Protein AF-A0A625LCN0-F1 (afdb_monomer)

InterPro domains:
  IPR001670 Alcohol dehydrogenase, iron-type/glycerol dehydrogenase GldA [PF00465] (8-158)
  IPR018211 Alcohol dehydrogenase, iron-type, conserved site [PS00913] (154-182)
  IPR039697 Iron-type alcohol dehydrogenase-like [PTHR11496] (4-233)
  IPR056798 Fe-containing alcohol dehydrogenase-like, C-terminal [PF25137] (169-233)

Solvent-accessible surface area (backbone atoms only — not comparable to full-atom values): 11650 Å² total; per-residue (Å²): 137,90,84,88,82,81,82,33,46,79,37,68,40,80,70,31,55,59,66,44,55,76,51,66,76,36,37,37,34,37,28,19,26,60,65,49,71,76,33,72,64,48,53,56,55,56,71,37,38,46,86,67,35,48,78,48,79,46,38,81,42,46,84,68,24,34,57,66,53,34,53,53,44,34,56,46,45,69,74,64,63,37,40,30,40,32,12,40,26,46,49,36,18,34,23,40,38,33,50,23,51,44,56,30,42,77,71,71,50,75,63,79,42,41,35,20,32,50,39,54,38,21,71,16,48,43,55,22,35,53,35,57,37,25,38,78,93,76,73,43,74,48,78,44,77,41,78,78,36,39,25,54,26,23,39,43,29,23,76,56,40,33,83,51,50,43,71,58,44,48,54,25,37,50,42,18,40,48,40,8,54,52,49,51,72,33,98,81,49,43,79,72,51,34,58,31,13,55,51,15,38,54,33,39,75,72,26,43,66,52,32,35,78,44,35,78,41,48,72,41,36,35,45,38,40,52,18,8,44,36,26,33,98

Mean predicted aligned error: 2.74 Å

Radius of gyration: 17.05 Å; Cα contacts (8 Å, |Δi|>4): 495; chains: 1; bounding box: 47×39×48 Å

Foldseek 3Di:
DFDDDQQAAEQAEAPSLLVQQVDAQWAEEEFEAPVCVPDCLVVVNVVSHDPNYHYHYDHNFDPQAAPVNLVVLLVVCVVRLTQEYEQAEAQRSLLSSLSNQVVNVVVVRHHNFYEYEYLALAALQQRAQWHWHDDPVVRDIDIDGDPSSHGNYYGHHLVSNLPPALVRLLVRLVNLLVLLVCQCPDPSHDPVLVVLSVQLNVLSVVQSVVCSVPSNPSVSSSSSNSSSNSSSD

pLDDT: mean 96.73, std 3.12, range [70.0, 98.88]

Secondary structure (DSSP, 8-state):
-------SEEEESTTGGGGGGG--S-EEEEEEETTGGGSHHHHHHHHHS-TTSEEEEEEEE-SS-BHHHHHHHHHHHHHH--SEEEEEESHHHHHHHHHHHHHHHHTT---SEEEEEESSSS--GGG-SEEEEEETTTTEEEEEE-GGGS-SEEEE-GGGGTTS-HHHHHHHHHHHHHHHHHHHT-TT--HHHHHHHHHHHHHHHHHHHHHHH-TT-HHHHHHHHHHHHHHH-

Sequence (233 aa):
MNTFSLQTRLYSGQGSLAVLKRFTNKHIWIICDGFLARSPLLDTLRNALPADNRISVFSEITPDPTIHTVVQGIAQMQALQPQVVIGFGGGSAMDAAKAIVWFSQQSGINIETCVAIPTTSGTGSEVTSACVISDPD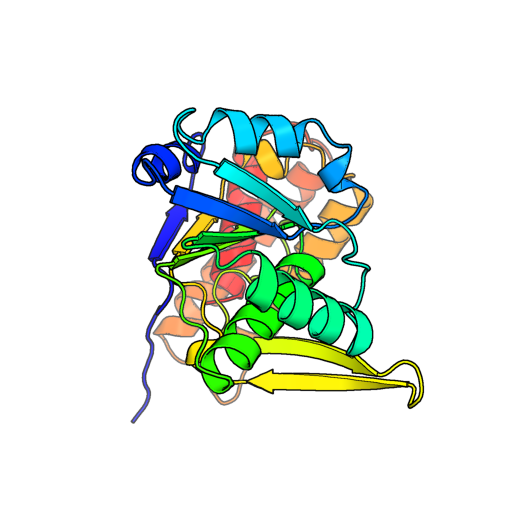KGIKYPLFNNALYPDMAILDPELVVSVPPQITANTGMDVLTHALEAWVSPRASDFTDALAEKAAKLVFQYLPTAVEKGDCVATRGKMHNASTLAGM

Organism: Salmonella infantis (NCBI:txid595)

Structure (mmCIF, N/CA/C/O backbone):
data_AF-A0A625LCN0-F1
#
_entry.id   AF-A0A625LCN0-F1
#
loop_
_atom_site.group_PDB
_atom_site.id
_atom_site.type_symbol
_atom_site.label_atom_id
_atom_site.label_alt_id
_atom_site.label_comp_id
_atom_site.label_asym_id
_atom_site.label_entity_id
_atom_site.label_seq_id
_atom_site.pdbx_PDB_ins_code
_atom_site.Cartn_x
_atom_site.Cartn_y
_atom_site.Cartn_z
_atom_site.occupancy
_atom_site.B_iso_or_equiv
_atom_site.auth_seq_id
_atom_site.auth_comp_id
_atom_site.auth_asym_id
_atom_site.auth_atom_id
_atom_site.pdbx_PDB_model_num
ATOM 1 N N . MET A 1 1 ? -16.729 8.846 -23.384 1.00 70.00 1 MET A N 1
ATOM 2 C CA . MET A 1 1 ? -16.246 9.852 -22.417 1.00 70.00 1 MET A CA 1
ATOM 3 C C . MET A 1 1 ? -15.198 9.164 -21.569 1.00 70.00 1 MET A C 1
ATOM 5 O O . MET A 1 1 ? -15.531 8.141 -20.986 1.00 70.00 1 MET A O 1
ATOM 9 N N . ASN A 1 2 ? -13.963 9.663 -21.563 1.00 78.69 2 ASN A N 1
ATOM 10 C CA . ASN A 1 2 ? -12.883 9.096 -20.754 1.00 78.69 2 ASN A CA 1
ATOM 11 C C . ASN A 1 2 ? -12.811 9.880 -19.440 1.00 78.69 2 ASN A C 1
ATOM 13 O O . ASN A 1 2 ? -12.890 11.107 -19.458 1.00 78.69 2 ASN A O 1
ATOM 17 N N . THR A 1 3 ? -12.707 9.182 -18.313 1.00 86.75 3 THR A N 1
ATOM 18 C CA . THR A 1 3 ? -12.622 9.785 -16.978 1.00 86.75 3 THR A CA 1
ATOM 19 C C . THR A 1 3 ? -11.318 9.369 -16.320 1.00 86.75 3 THR A C 1
ATOM 21 O O . THR A 1 3 ? -11.036 8.176 -16.246 1.00 86.75 3 THR A O 1
ATOM 24 N N . PHE A 1 4 ? -10.567 10.337 -15.802 1.00 89.75 4 PHE A N 1
ATOM 25 C CA . PHE A 1 4 ? -9.398 10.103 -14.962 1.00 89.75 4 PHE A CA 1
ATOM 26 C C . PHE A 1 4 ? -9.661 10.734 -13.593 1.00 89.75 4 PHE A C 1
ATOM 28 O O . PHE A 1 4 ? -10.006 11.913 -13.506 1.00 89.75 4 PHE A O 1
ATOM 35 N N . SER A 1 5 ? -9.554 9.950 -12.524 1.00 89.56 5 SER A N 1
ATOM 36 C CA . SER A 1 5 ? -9.777 10.437 -11.164 1.00 89.56 5 SER A CA 1
ATOM 37 C C . SER A 1 5 ? -8.940 9.652 -10.173 1.00 89.56 5 SER A C 1
ATOM 39 O O . SER A 1 5 ? -9.063 8.430 -10.104 1.00 89.56 5 SER A O 1
ATOM 41 N N . LEU A 1 6 ? -8.177 10.362 -9.349 1.00 88.81 6 LEU A N 1
ATOM 42 C CA . LEU A 1 6 ? -7.548 9.788 -8.172 1.00 88.81 6 LEU A CA 1
ATOM 43 C C . LEU A 1 6 ? -8.511 9.928 -6.987 1.00 88.81 6 LEU A C 1
ATOM 45 O O . LEU A 1 6 ? -8.690 11.025 -6.461 1.00 88.81 6 LEU A O 1
ATOM 49 N N . GLN A 1 7 ? -9.160 8.830 -6.600 1.00 93.31 7 GLN A N 1
ATOM 50 C CA . GLN A 1 7 ? -10.110 8.827 -5.478 1.00 93.31 7 GLN A CA 1
ATOM 51 C C . GLN A 1 7 ? -9.388 8.869 -4.120 1.00 93.31 7 GLN A C 1
ATOM 53 O O . GLN A 1 7 ? -9.855 9.501 -3.174 1.00 93.31 7 GLN A O 1
ATOM 58 N N . THR A 1 8 ? -8.214 8.244 -4.038 1.00 97.81 8 THR A N 1
ATOM 59 C CA . THR A 1 8 ? -7.397 8.167 -2.825 1.00 97.81 8 THR A CA 1
ATOM 60 C C . THR A 1 8 ? -6.600 9.451 -2.586 1.00 97.81 8 THR A C 1
ATOM 62 O O . THR A 1 8 ? -5.852 9.907 -3.449 1.00 97.81 8 THR A O 1
ATOM 65 N N . ARG A 1 9 ? -6.683 10.030 -1.380 1.00 98.19 9 ARG A N 1
ATOM 66 C CA . ARG A 1 9 ? -5.829 11.170 -0.997 1.00 98.19 9 ARG A CA 1
ATOM 67 C C . ARG A 1 9 ? -4.395 10.718 -0.718 1.00 98.19 9 ARG A C 1
ATOM 69 O O . ARG A 1 9 ? -4.157 9.937 0.198 1.00 98.19 9 ARG A O 1
ATOM 76 N N . LEU A 1 10 ? -3.442 11.261 -1.470 1.00 98.19 10 LEU A N 1
ATOM 77 C CA . LEU A 1 10 ? -2.032 10.886 -1.402 1.00 98.19 10 LEU A CA 1
ATOM 78 C C . LEU A 1 10 ? -1.232 11.775 -0.435 1.00 98.19 10 LEU A C 1
ATOM 80 O O . LEU A 1 10 ? -1.244 13.000 -0.558 1.00 98.19 10 LEU A O 1
ATOM 84 N N . TYR A 1 11 ? -0.480 11.160 0.474 1.00 98.56 11 TYR A N 1
ATOM 85 C CA . TYR A 1 11 ? 0.537 11.807 1.306 1.00 98.56 11 TYR A CA 1
ATOM 86 C C . TYR A 1 11 ? 1.872 11.108 1.061 1.00 98.56 11 TYR A C 1
ATOM 88 O O . TYR A 1 11 ? 1.956 9.898 1.214 1.00 98.56 11 TYR A O 1
ATOM 96 N N . SER A 1 12 ? 2.920 11.833 0.673 1.00 97.94 12 SER A N 1
ATOM 97 C CA . SER A 1 12 ? 4.195 11.213 0.285 1.00 97.94 12 SER A CA 1
ATOM 98 C C . SER A 1 12 ? 5.400 11.986 0.790 1.00 97.94 12 SER A C 1
ATOM 100 O O . SER A 1 12 ? 5.362 13.217 0.841 1.00 97.94 12 SER A O 1
ATOM 102 N N . GLY A 1 13 ? 6.491 11.272 1.053 1.00 97.06 13 GLY A N 1
ATOM 103 C CA . GLY A 1 13 ? 7.766 11.843 1.478 1.00 97.06 13 GLY A CA 1
ATOM 104 C C . GLY A 1 13 ? 8.119 11.474 2.915 1.00 97.06 13 GLY A C 1
ATOM 105 O O . GLY A 1 13 ? 7.318 10.884 3.640 1.00 97.06 13 GLY A O 1
ATOM 106 N N . GLN A 1 14 ? 9.349 11.805 3.306 1.00 96.88 14 GLN A N 1
ATOM 107 C CA . GLN A 1 14 ? 9.862 11.512 4.641 1.00 96.88 14 GLN A CA 1
ATOM 108 C C . GLN A 1 14 ? 9.025 12.223 5.710 1.00 96.88 14 GLN A C 1
ATOM 110 O O . GLN A 1 14 ? 8.771 13.425 5.603 1.00 96.88 14 GLN A O 1
ATOM 115 N N . GLY A 1 15 ? 8.594 11.478 6.730 1.00 96.94 15 GLY A N 1
ATOM 116 C CA . GLY A 1 15 ? 7.752 11.999 7.805 1.00 96.94 15 GLY A CA 1
ATOM 117 C C . GLY A 1 15 ? 6.286 12.189 7.407 1.00 96.94 15 GLY A C 1
ATOM 118 O O . GLY A 1 15 ? 5.533 12.837 8.139 1.00 96.94 15 GLY A O 1
ATOM 119 N N . SER A 1 16 ? 5.852 11.631 6.272 1.00 98.50 16 SER A N 1
ATOM 120 C CA . SER A 1 16 ? 4.454 11.705 5.825 1.00 98.50 16 SER A CA 1
ATOM 121 C C . SER A 1 16 ? 3.489 11.019 6.796 1.00 98.50 16 SER A C 1
ATOM 123 O O . SER A 1 16 ? 2.334 11.439 6.886 1.00 98.50 16 SER A O 1
ATOM 125 N N . LEU A 1 17 ? 3.969 10.083 7.626 1.00 98.50 17 LEU A N 1
ATOM 126 C CA . LEU A 1 17 ? 3.211 9.518 8.750 1.00 98.50 17 LEU A CA 1
ATOM 127 C C . LEU A 1 17 ? 2.688 10.574 9.739 1.00 98.50 17 LEU A C 1
ATOM 129 O O . LEU A 1 17 ? 1.702 10.320 10.428 1.00 98.50 17 LEU A O 1
ATOM 133 N N . ALA A 1 18 ? 3.260 11.786 9.783 1.00 98.38 18 ALA A N 1
ATOM 134 C CA . ALA A 1 18 ? 2.756 12.884 10.615 1.00 98.38 18 ALA A CA 1
ATOM 135 C C . ALA A 1 18 ? 1.282 13.229 10.338 1.00 98.38 18 ALA A C 1
ATOM 137 O O . ALA A 1 18 ? 0.597 13.769 11.209 1.00 98.38 18 ALA A O 1
ATOM 138 N N . VAL A 1 19 ? 0.778 12.883 9.150 1.00 98.56 19 VAL A N 1
ATOM 139 C CA . VAL A 1 19 ? -0.629 13.020 8.773 1.00 98.56 19 VAL A CA 1
ATOM 140 C C . VAL A 1 19 ? -1.578 12.277 9.721 1.00 98.56 19 VAL A C 1
ATOM 142 O O . VAL A 1 19 ? -2.705 12.734 9.928 1.00 98.56 19 VAL A O 1
ATOM 145 N N . LEU A 1 20 ? -1.112 11.181 10.333 1.00 98.56 20 LEU A N 1
ATOM 146 C CA . LEU A 1 20 ? -1.872 10.327 11.244 1.00 98.56 20 LEU A CA 1
ATOM 147 C C . LEU A 1 20 ? -2.220 11.014 12.574 1.00 98.56 20 LEU A C 1
ATOM 149 O O . LEU A 1 20 ? -3.173 10.606 13.234 1.00 98.56 20 LEU A O 1
ATOM 153 N N . LYS A 1 21 ? -1.545 12.120 12.924 1.00 98.19 21 LYS A N 1
ATOM 154 C CA . LYS A 1 21 ? -1.855 12.941 14.113 1.00 98.19 21 LYS A CA 1
ATOM 155 C C . LYS A 1 21 ? -3.271 13.528 14.113 1.00 98.19 21 LYS A C 1
ATOM 157 O O . LYS A 1 21 ? -3.728 14.012 15.142 1.00 98.19 21 LYS A O 1
ATOM 162 N N . ARG A 1 22 ? -3.964 13.495 12.969 1.00 97.88 22 ARG A N 1
ATOM 163 C CA . ARG A 1 22 ? -5.374 13.897 12.846 1.00 97.88 22 ARG A CA 1
ATOM 164 C C . ARG A 1 22 ? -6.345 12.941 13.537 1.00 97.88 22 ARG A C 1
ATOM 166 O O . ARG A 1 22 ? -7.469 13.340 13.819 1.00 97.88 22 ARG A O 1
ATOM 173 N N . PHE A 1 23 ? -5.952 11.684 13.737 1.00 98.25 23 PHE A N 1
ATOM 174 C CA . PHE A 1 23 ? -6.798 10.691 14.382 1.00 98.25 23 PHE A CA 1
ATOM 175 C C . PHE A 1 23 ? -6.604 10.797 15.892 1.00 98.25 23 PHE A C 1
ATOM 177 O O . PHE A 1 23 ? -5.539 10.463 16.401 1.00 98.25 23 PHE A O 1
ATOM 184 N N . THR A 1 24 ? -7.621 11.295 16.589 1.00 98.00 24 THR A N 1
ATOM 185 C CA . THR A 1 24 ? -7.650 11.430 18.050 1.00 98.00 24 THR A CA 1
ATOM 186 C C . THR A 1 24 ? -8.898 10.753 18.600 1.00 98.00 24 THR A C 1
ATOM 188 O O . THR A 1 24 ? -9.963 10.787 17.974 1.00 98.00 24 THR A O 1
ATOM 191 N N . ASN A 1 25 ? -8.769 10.125 19.768 1.00 98.12 25 ASN A N 1
ATOM 192 C CA . ASN A 1 25 ? -9.816 9.334 20.420 1.00 98.12 25 ASN A CA 1
ATOM 193 C C . ASN A 1 25 ? -10.496 8.313 19.480 1.00 98.12 25 ASN A C 1
ATOM 195 O O . ASN A 1 25 ? -11.716 8.138 19.518 1.00 98.12 25 ASN A O 1
ATOM 199 N N . LYS A 1 26 ? -9.723 7.656 18.603 1.00 98.50 26 LYS A N 1
ATOM 200 C CA . LYS A 1 26 ? -10.210 6.625 17.673 1.00 98.50 26 LYS A CA 1
ATOM 201 C C . LYS A 1 26 ? -9.787 5.229 18.107 1.00 98.50 26 LYS A C 1
ATOM 203 O O . LYS A 1 26 ? -8.743 5.030 18.724 1.00 98.50 26 LYS A O 1
ATOM 208 N N . HIS A 1 27 ? -10.578 4.239 17.716 1.00 98.62 27 HIS A N 1
ATOM 209 C CA . HIS A 1 27 ? -10.154 2.852 17.619 1.00 98.62 27 HIS A CA 1
ATOM 210 C C . HIS A 1 27 ? -9.613 2.605 16.212 1.00 98.62 27 HIS A C 1
ATOM 212 O O . HIS A 1 27 ? -10.341 2.651 15.219 1.00 98.62 27 HIS A O 1
ATOM 218 N N . ILE A 1 28 ? -8.308 2.375 16.150 1.00 98.81 28 ILE A N 1
ATOM 219 C CA . ILE A 1 28 ? -7.546 2.155 14.930 1.00 98.81 28 ILE A CA 1
ATOM 220 C C . ILE A 1 28 ? -7.196 0.675 14.843 1.00 98.81 28 ILE A C 1
ATOM 222 O O . ILE A 1 28 ? -6.613 0.103 15.770 1.00 98.81 28 ILE A O 1
ATOM 226 N N . TRP A 1 29 ? -7.550 0.055 13.725 1.00 98.81 29 TRP A N 1
ATOM 227 C CA . TRP A 1 29 ? -7.269 -1.345 13.456 1.00 98.81 29 TRP A CA 1
ATOM 228 C C . TRP A 1 29 ? -6.232 -1.476 12.345 1.00 98.81 29 TRP A C 1
ATOM 230 O O . TRP A 1 29 ? -6.474 -1.084 11.206 1.00 98.81 29 TRP A O 1
ATOM 240 N N . ILE A 1 30 ? -5.058 -1.995 12.694 1.00 98.81 30 ILE A N 1
ATOM 241 C CA . ILE A 1 30 ? -3.938 -2.196 11.773 1.00 98.81 30 ILE A CA 1
ATOM 242 C C . ILE A 1 30 ? -3.994 -3.632 11.251 1.00 98.81 30 ILE A C 1
ATOM 244 O O . ILE A 1 30 ? -3.964 -4.576 12.038 1.00 98.81 30 ILE A O 1
ATOM 248 N N . ILE A 1 31 ? -4.051 -3.787 9.933 1.00 98.62 31 ILE A N 1
ATOM 249 C CA . ILE A 1 31 ? -4.046 -5.066 9.224 1.00 98.62 31 ILE A CA 1
ATOM 250 C C . ILE A 1 31 ? -2.690 -5.214 8.534 1.00 98.62 31 ILE A C 1
ATOM 252 O O . ILE A 1 31 ? -2.334 -4.394 7.687 1.00 98.62 31 ILE A O 1
ATOM 256 N N . CYS A 1 32 ? -1.932 -6.242 8.902 1.00 98.25 32 CYS A N 1
ATOM 257 C CA . CYS A 1 32 ? -0.598 -6.505 8.367 1.00 98.25 32 CYS A CA 1
ATOM 258 C C . CYS A 1 32 ? -0.285 -8.008 8.341 1.00 98.25 32 CYS A C 1
ATOM 260 O O . CYS A 1 32 ? -1.083 -8.835 8.777 1.00 98.25 32 CYS A O 1
ATOM 262 N N . ASP A 1 33 ? 0.878 -8.375 7.808 1.00 95.81 33 ASP A N 1
ATOM 263 C CA . ASP A 1 33 ? 1.382 -9.745 7.898 1.00 95.81 33 ASP A CA 1
ATOM 264 C C . ASP A 1 33 ? 2.132 -10.005 9.220 1.00 95.81 33 ASP A C 1
ATOM 266 O O . ASP A 1 33 ? 2.535 -9.095 9.957 1.00 95.81 33 ASP A O 1
ATOM 270 N N . GLY A 1 34 ? 2.355 -11.285 9.517 1.00 95.06 34 GLY A N 1
ATOM 271 C CA . GLY A 1 34 ? 3.053 -11.707 10.728 1.00 95.06 34 GLY A CA 1
ATOM 272 C C . GLY A 1 34 ? 4.537 -11.316 10.779 1.00 95.06 34 GLY A C 1
ATOM 273 O O . GLY A 1 34 ? 5.149 -11.413 11.845 1.00 95.06 34 GLY A O 1
ATOM 274 N N . PHE A 1 35 ? 5.159 -10.915 9.666 1.00 93.38 35 PHE A N 1
ATOM 275 C CA . PHE A 1 35 ? 6.524 -10.384 9.669 1.00 93.38 35 PHE A CA 1
ATOM 276 C C . PHE A 1 35 ? 6.522 -8.936 10.171 1.00 93.38 35 PHE A C 1
ATOM 278 O O . PHE A 1 35 ? 7.238 -8.617 11.122 1.00 93.38 35 PHE A O 1
ATOM 285 N N . LEU A 1 36 ? 5.658 -8.085 9.615 1.00 95.31 36 LEU A N 1
ATOM 286 C CA . LEU A 1 36 ? 5.501 -6.689 10.021 1.00 95.31 36 LEU A CA 1
ATOM 287 C C . LEU A 1 36 ? 5.028 -6.554 11.464 1.00 95.31 36 LEU A C 1
ATOM 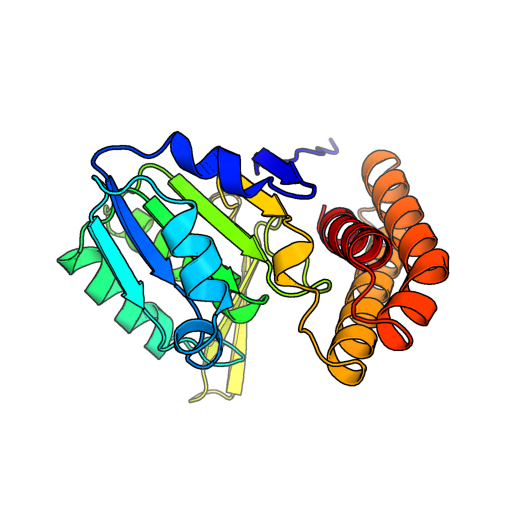289 O O . LEU A 1 36 ? 5.510 -5.676 12.175 1.00 95.31 36 LEU A O 1
ATOM 293 N N . ALA A 1 37 ? 4.165 -7.457 11.932 1.00 95.12 37 ALA A N 1
ATOM 294 C CA . ALA A 1 37 ? 3.706 -7.474 13.321 1.00 95.12 37 ALA A CA 1
ATOM 295 C C . ALA A 1 37 ? 4.835 -7.629 14.359 1.00 95.12 37 ALA A C 1
ATOM 297 O O . ALA A 1 37 ? 4.671 -7.243 15.514 1.00 95.12 37 ALA A O 1
ATOM 298 N N . ARG A 1 38 ? 5.980 -8.191 13.950 1.00 94.25 38 ARG A N 1
ATOM 299 C CA . ARG A 1 38 ? 7.181 -8.385 14.783 1.00 94.25 38 ARG A CA 1
ATOM 300 C C . ARG A 1 38 ? 8.324 -7.440 14.402 1.00 94.25 38 ARG A C 1
ATOM 302 O O . ARG A 1 38 ? 9.415 -7.546 14.955 1.00 94.25 38 ARG A O 1
ATOM 309 N N . SER A 1 39 ? 8.093 -6.554 13.437 1.00 95.00 39 SER A N 1
ATOM 310 C CA . SER A 1 39 ? 9.095 -5.647 12.891 1.00 95.00 39 SER A CA 1
ATOM 311 C C . SER A 1 39 ? 9.075 -4.299 13.620 1.00 95.00 39 SER A C 1
ATOM 313 O O . SER A 1 39 ? 7.989 -3.799 13.924 1.00 95.00 39 SER A O 1
ATOM 315 N N . PRO A 1 40 ? 10.234 -3.629 13.788 1.00 96.06 40 PRO A N 1
ATOM 316 C CA . PRO A 1 40 ? 10.295 -2.248 14.278 1.00 96.06 40 PRO A CA 1
ATOM 317 C C . PRO A 1 40 ? 9.462 -1.257 13.451 1.00 96.06 40 PRO A C 1
ATOM 319 O O . PRO A 1 40 ? 9.106 -0.188 13.936 1.00 96.06 40 PRO A O 1
ATOM 322 N N . LEU A 1 41 ? 9.120 -1.601 12.203 1.00 96.88 41 LEU A N 1
ATOM 323 C CA . LEU A 1 41 ? 8.265 -0.768 11.355 1.00 96.88 41 LEU A CA 1
ATOM 324 C C . LEU A 1 41 ? 6.858 -0.579 11.944 1.00 96.88 41 LEU A C 1
ATOM 326 O O . LEU A 1 41 ? 6.274 0.495 11.788 1.00 96.88 41 LEU A O 1
ATOM 330 N N . LEU A 1 42 ? 6.318 -1.586 12.643 1.00 97.56 42 LEU A N 1
ATOM 331 C CA . LEU A 1 42 ? 5.038 -1.435 13.333 1.00 97.56 42 LEU A CA 1
ATOM 332 C C . LEU A 1 42 ? 5.156 -0.436 14.490 1.00 97.56 42 LEU A C 1
ATOM 334 O O . LEU A 1 42 ? 4.240 0.356 14.698 1.00 97.56 42 LEU A O 1
ATOM 338 N N . ASP A 1 43 ? 6.280 -0.422 15.207 1.00 96.69 43 ASP A N 1
ATOM 339 C CA . ASP A 1 43 ? 6.516 0.555 16.273 1.00 96.69 43 ASP A CA 1
ATOM 340 C C . ASP A 1 43 ? 6.630 1.972 15.708 1.00 96.69 43 ASP A C 1
ATOM 342 O O . ASP A 1 43 ? 6.032 2.894 16.259 1.00 96.69 43 ASP A O 1
ATOM 346 N N . THR A 1 44 ? 7.300 2.153 14.564 1.00 97.38 44 THR A N 1
ATOM 347 C CA . THR A 1 44 ? 7.316 3.435 13.838 1.00 97.38 44 THR A CA 1
ATOM 348 C C . THR A 1 44 ? 5.899 3.924 13.530 1.00 97.38 44 THR A C 1
ATOM 350 O O . THR A 1 44 ? 5.570 5.077 13.816 1.00 97.38 44 THR A O 1
ATOM 353 N N . LEU A 1 45 ? 5.031 3.046 13.014 1.00 98.25 45 LEU A N 1
ATOM 354 C CA . LEU A 1 45 ? 3.630 3.378 12.752 1.00 98.25 45 LEU A CA 1
ATOM 355 C C . LEU A 1 45 ? 2.866 3.719 14.044 1.00 98.25 45 LEU A C 1
ATOM 357 O O . LEU A 1 45 ? 2.159 4.725 14.095 1.00 98.25 45 LEU A O 1
ATOM 361 N N . ARG A 1 46 ? 3.017 2.918 15.106 1.00 97.88 46 ARG A N 1
ATOM 362 C CA . ARG A 1 46 ? 2.341 3.151 16.396 1.00 97.88 46 ARG A CA 1
ATOM 363 C C . ARG A 1 46 ? 2.778 4.461 17.043 1.00 97.88 46 ARG A C 1
ATOM 365 O O . ARG A 1 46 ? 1.935 5.175 17.568 1.00 97.88 46 ARG A O 1
ATOM 372 N N . ASN A 1 47 ? 4.060 4.805 16.953 1.00 97.69 47 ASN A N 1
ATOM 373 C CA . ASN A 1 47 ? 4.611 6.048 17.494 1.00 97.69 47 ASN A CA 1
ATOM 374 C C . ASN A 1 47 ? 4.151 7.294 16.720 1.00 97.69 47 ASN A C 1
ATOM 376 O O . ASN A 1 47 ? 4.159 8.396 17.269 1.00 97.69 47 ASN A O 1
ATOM 380 N N . ALA A 1 48 ? 3.742 7.144 15.457 1.00 98.00 48 ALA A N 1
ATOM 381 C CA . ALA A 1 48 ? 3.152 8.231 14.678 1.00 98.00 48 ALA A CA 1
ATOM 382 C C . ALA A 1 48 ? 1.688 8.525 15.061 1.00 98.00 48 ALA A C 1
ATOM 384 O O . ALA A 1 48 ? 1.175 9.604 14.742 1.00 98.00 48 ALA A O 1
ATOM 385 N N . LEU A 1 49 ? 1.019 7.588 15.742 1.00 98.44 49 LEU A N 1
ATOM 386 C CA . LEU A 1 49 ? -0.364 7.721 16.188 1.00 98.44 49 LEU A CA 1
ATOM 387 C C . LEU A 1 49 ? -0.446 8.392 17.570 1.00 98.44 49 LEU A C 1
ATOM 389 O O . LEU A 1 49 ? 0.321 8.049 18.469 1.00 98.44 49 LEU A O 1
ATOM 393 N N . PRO A 1 50 ? -1.394 9.325 17.781 1.00 98.25 50 PRO A N 1
ATOM 394 C CA . PRO A 1 50 ? -1.666 9.882 19.104 1.00 98.25 50 PRO A CA 1
ATOM 395 C C . PRO A 1 50 ? -2.001 8.807 20.153 1.00 98.25 50 PRO A C 1
ATOM 397 O O . PRO A 1 50 ? -2.692 7.830 19.856 1.00 98.25 50 PRO A O 1
ATOM 400 N N . ALA A 1 51 ? -1.508 8.998 21.383 1.00 97.38 51 ALA A N 1
ATOM 401 C CA . ALA A 1 51 ? -1.586 8.018 22.474 1.00 97.38 51 ALA A CA 1
ATOM 402 C C . ALA A 1 51 ? -2.998 7.819 23.059 1.00 97.38 51 ALA A C 1
ATOM 404 O O . ALA A 1 51 ? -3.229 6.865 23.796 1.00 97.38 51 ALA A O 1
ATOM 405 N N . ASP A 1 52 ? -3.936 8.713 22.745 1.00 97.75 52 ASP A N 1
ATOM 406 C CA . ASP A 1 52 ? -5.355 8.623 23.102 1.00 97.75 52 ASP A CA 1
ATOM 407 C C . ASP A 1 52 ? -6.142 7.663 22.190 1.00 97.75 52 ASP A C 1
ATOM 409 O O . ASP A 1 52 ? -7.308 7.370 22.454 1.00 97.75 52 ASP A O 1
ATOM 413 N N . ASN A 1 53 ? -5.520 7.139 21.129 1.00 98.50 53 ASN A N 1
ATOM 414 C CA . ASN A 1 53 ? -6.132 6.122 20.286 1.00 98.50 53 ASN A CA 1
ATOM 415 C C . ASN A 1 53 ? -6.023 4.724 20.902 1.00 98.50 53 ASN A C 1
ATOM 417 O O . ASN A 1 53 ? -4.972 4.291 21.378 1.00 98.50 53 ASN A O 1
ATOM 421 N N . ARG A 1 54 ? -7.098 3.948 20.774 1.00 98.44 54 ARG A N 1
ATOM 422 C CA . ARG A 1 54 ? -7.070 2.503 21.000 1.00 98.44 54 ARG A CA 1
ATOM 423 C C . ARG A 1 54 ? -6.556 1.822 19.736 1.00 98.44 54 ARG A C 1
ATOM 425 O O . ARG A 1 54 ? -7.160 1.965 18.680 1.00 98.44 54 ARG A O 1
ATOM 432 N N . ILE A 1 55 ? -5.489 1.035 19.839 1.00 98.50 55 ILE A N 1
ATOM 433 C CA . ILE A 1 55 ? -4.917 0.313 18.694 1.00 98.50 55 ILE A CA 1
ATOM 434 C C . ILE A 1 55 ? -5.198 -1.186 18.830 1.00 98.50 55 ILE A C 1
ATOM 436 O O . ILE A 1 55 ? -4.992 -1.779 19.888 1.00 98.50 55 ILE A O 1
ATOM 440 N N . SER A 1 56 ? -5.666 -1.812 17.754 1.00 98.44 56 SER A N 1
ATOM 441 C CA . SER A 1 56 ? -5.749 -3.270 17.604 1.00 98.44 56 SER A CA 1
ATOM 442 C C . SER A 1 56 ? -4.985 -3.697 16.356 1.00 98.44 56 SER A C 1
ATOM 444 O O . SER A 1 56 ? -4.894 -2.928 15.402 1.00 98.44 56 SER A O 1
ATOM 446 N N . VAL A 1 57 ? -4.437 -4.910 16.359 1.00 98.44 57 VAL A N 1
ATOM 447 C CA . VAL A 1 57 ? -3.628 -5.435 15.251 1.00 98.44 57 VAL A CA 1
ATOM 448 C C . VAL A 1 57 ? -4.198 -6.776 14.810 1.00 98.44 57 VAL A C 1
ATOM 450 O O . VAL A 1 57 ? -4.480 -7.628 15.650 1.00 98.44 57 VAL A O 1
ATOM 453 N N . PHE A 1 58 ? -4.359 -6.952 13.502 1.00 98.06 58 PHE A N 1
ATOM 454 C CA . PHE A 1 58 ? -4.655 -8.224 12.857 1.00 98.06 58 PHE A CA 1
ATOM 455 C C . PHE A 1 58 ? -3.484 -8.590 11.947 1.00 98.06 58 PHE A C 1
ATOM 457 O O . PHE A 1 58 ? -3.254 -7.942 10.928 1.00 98.06 58 PHE A O 1
ATOM 464 N N . SER A 1 59 ? -2.722 -9.602 12.360 1.00 96.94 59 SER A N 1
ATOM 465 C CA . SER A 1 59 ? -1.442 -9.990 11.753 1.00 96.94 59 SER A CA 1
ATOM 466 C C . SER A 1 59 ? -1.488 -11.318 10.992 1.00 96.94 59 SER A C 1
ATOM 468 O O . SER A 1 59 ? -0.446 -11.876 10.656 1.00 96.94 59 SER A O 1
ATOM 470 N N . GLU A 1 60 ? -2.686 -11.854 10.755 1.00 93.56 60 GLU A N 1
ATOM 471 C CA . GLU A 1 60 ? -2.899 -13.168 10.127 1.00 93.56 60 GLU A CA 1
ATOM 472 C C . GLU A 1 60 ? -2.877 -13.101 8.590 1.00 93.56 60 GLU A C 1
ATOM 474 O O . GLU A 1 60 ? -3.283 -14.047 7.911 1.00 93.56 60 GLU A O 1
ATOM 479 N N . ILE A 1 61 ? -2.436 -11.977 8.011 1.00 94.94 61 ILE A N 1
ATOM 480 C CA . ILE A 1 61 ? -2.327 -11.864 6.560 1.00 94.94 61 ILE A CA 1
ATOM 481 C C . ILE A 1 61 ? -1.138 -12.682 6.067 1.00 94.94 61 ILE A C 1
ATOM 483 O O . ILE A 1 61 ? 0.002 -12.506 6.500 1.00 94.94 61 ILE A O 1
ATOM 487 N N . THR A 1 62 ? -1.418 -13.554 5.107 1.00 90.38 62 THR A N 1
ATOM 488 C CA . THR A 1 62 ? -0.422 -14.296 4.340 1.00 90.38 62 THR A CA 1
ATOM 489 C C . THR A 1 62 ? -0.283 -13.695 2.942 1.00 90.38 62 THR A C 1
ATOM 491 O O . THR A 1 62 ? -1.197 -13.002 2.481 1.00 90.38 62 THR A O 1
ATOM 494 N N . PRO A 1 63 ? 0.823 -13.977 2.226 1.00 88.88 63 PRO A N 1
ATOM 495 C CA . PRO A 1 63 ? 0.857 -13.786 0.781 1.00 88.88 63 PRO A CA 1
ATOM 496 C C . PRO A 1 63 ? -0.376 -14.425 0.136 1.00 88.88 63 PRO A C 1
ATOM 498 O O . PRO A 1 63 ? -0.800 -15.497 0.573 1.00 88.88 63 PRO A O 1
ATOM 501 N N . ASP A 1 64 ? -0.936 -13.761 -0.876 1.00 86.81 64 ASP A N 1
ATOM 502 C CA . ASP A 1 64 ? -2.165 -14.182 -1.558 1.00 86.81 64 ASP A CA 1
ATOM 503 C C . ASP A 1 64 ? -3.357 -14.378 -0.589 1.00 86.81 64 ASP A C 1
ATOM 505 O O . ASP A 1 64 ? -3.760 -15.517 -0.329 1.00 86.81 64 ASP A O 1
ATOM 509 N N . PRO A 1 65 ? -3.933 -13.286 -0.040 1.00 88.19 65 PRO A N 1
ATOM 510 C CA . PRO A 1 65 ? -4.898 -13.360 1.054 1.00 88.19 65 PRO A CA 1
ATOM 511 C C . PRO A 1 65 ? -6.099 -14.233 0.682 1.00 88.19 65 PRO A C 1
ATOM 513 O O . PRO A 1 65 ? -6.667 -14.118 -0.404 1.00 88.19 65 PRO A O 1
ATOM 516 N N . THR A 1 66 ? -6.480 -15.127 1.591 1.00 94.31 66 THR A N 1
ATOM 517 C CA . THR A 1 66 ? -7.504 -16.142 1.315 1.00 94.31 66 THR A CA 1
ATOM 518 C C . THR A 1 66 ? -8.908 -15.664 1.675 1.00 94.31 66 THR A C 1
ATOM 520 O O . THR A 1 66 ? -9.074 -14.795 2.536 1.00 94.31 66 THR A O 1
ATOM 523 N N . ILE A 1 67 ? -9.934 -16.296 1.092 1.00 94.75 67 ILE A N 1
ATOM 524 C CA . ILE A 1 67 ? -11.336 -16.098 1.506 1.00 94.75 67 ILE A CA 1
ATOM 525 C C . ILE A 1 67 ? -11.481 -16.291 3.021 1.00 94.75 67 ILE A C 1
ATOM 527 O O . ILE A 1 67 ? -12.124 -15.483 3.686 1.00 94.75 67 ILE A O 1
ATOM 531 N N . HIS A 1 68 ? -10.847 -17.324 3.580 1.00 94.12 68 HIS A N 1
ATOM 532 C CA . HIS A 1 68 ? -10.897 -17.606 5.012 1.00 94.12 68 HIS A CA 1
ATOM 533 C C . HIS A 1 68 ? -10.346 -16.443 5.851 1.00 94.12 68 HIS A C 1
ATOM 535 O O . HIS A 1 68 ? -11.010 -15.994 6.784 1.00 94.12 68 HIS A O 1
ATOM 541 N N . THR A 1 69 ? -9.179 -15.901 5.487 1.00 94.38 69 THR A N 1
ATOM 542 C CA . THR A 1 69 ? -8.572 -14.752 6.181 1.00 94.38 69 THR A CA 1
ATOM 543 C C . THR A 1 69 ? -9.473 -13.515 6.119 1.00 94.38 69 THR A C 1
ATOM 545 O O . THR A 1 69 ? -9.628 -12.812 7.118 1.00 94.38 69 THR A O 1
ATOM 548 N N . VAL A 1 70 ? -10.118 -13.263 4.975 1.00 95.62 70 VAL A N 1
ATOM 549 C CA . VAL A 1 70 ? -11.064 -12.145 4.820 1.00 95.62 70 VAL A CA 1
A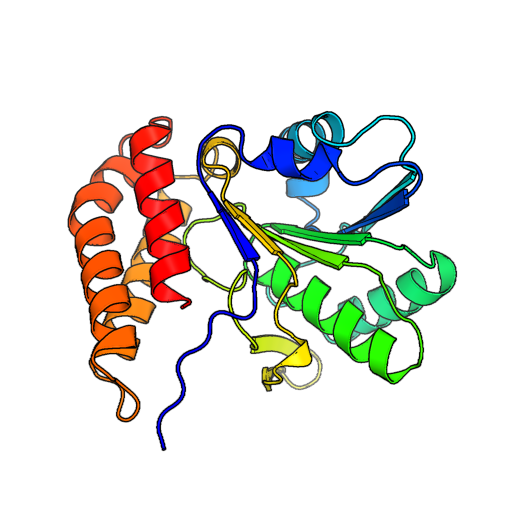TOM 550 C C . VAL A 1 70 ? -12.305 -12.348 5.692 1.00 95.62 70 VAL A C 1
ATOM 552 O O . VAL A 1 70 ? -12.708 -11.425 6.395 1.00 95.62 70 VAL A O 1
ATOM 555 N N . VAL A 1 71 ? -12.878 -13.554 5.724 1.00 95.25 71 VAL A N 1
ATOM 556 C CA . VAL A 1 71 ? -14.030 -13.884 6.584 1.00 95.25 71 VAL A CA 1
ATOM 557 C C . VAL A 1 71 ? -13.690 -13.718 8.068 1.00 95.25 71 VAL A C 1
ATOM 559 O O . VAL A 1 71 ? -14.472 -13.128 8.816 1.00 95.25 71 VAL A O 1
ATOM 562 N N . GLN A 1 72 ? -12.509 -14.170 8.500 1.00 96.38 72 GLN A N 1
ATOM 563 C CA . GLN A 1 72 ? -12.021 -13.933 9.862 1.00 96.38 72 GLN A CA 1
ATOM 564 C C . GLN A 1 72 ? -11.884 -12.438 10.166 1.00 96.38 72 GLN A C 1
ATOM 566 O O . GLN A 1 72 ? -12.288 -11.987 11.239 1.00 96.38 72 GLN A O 1
ATOM 571 N N . GLY A 1 73 ? -11.357 -11.665 9.214 1.00 96.94 73 GLY A N 1
ATOM 572 C CA . GLY A 1 73 ? -11.256 -10.215 9.322 1.00 96.94 73 GLY A CA 1
ATOM 573 C C . GLY A 1 73 ? -12.618 -9.536 9.474 1.00 96.94 73 GLY A C 1
ATOM 574 O O . GLY A 1 73 ? -12.774 -8.692 10.349 1.00 96.94 73 GLY A O 1
ATOM 575 N N . ILE A 1 74 ? -13.630 -9.943 8.703 1.00 96.25 74 ILE A N 1
ATOM 576 C CA . ILE A 1 74 ? -15.003 -9.415 8.817 1.00 96.25 74 ILE A CA 1
ATOM 577 C C . ILE A 1 74 ? -15.586 -9.708 10.208 1.00 96.25 74 ILE A C 1
ATOM 579 O O . ILE A 1 74 ? -16.150 -8.817 10.845 1.00 96.25 74 ILE A O 1
ATOM 583 N N . ALA A 1 75 ? -15.399 -10.926 10.726 1.00 96.38 75 ALA A N 1
ATOM 584 C CA . ALA A 1 75 ? -15.852 -11.281 12.072 1.00 96.38 75 ALA A CA 1
ATOM 585 C C . ALA A 1 75 ? -15.170 -10.424 13.157 1.00 96.38 75 ALA A C 1
ATOM 587 O O . ALA A 1 75 ? -15.827 -9.953 14.089 1.00 96.38 75 ALA A O 1
ATOM 588 N N . GLN A 1 76 ? -13.864 -10.162 13.024 1.00 97.19 76 GLN A N 1
ATOM 589 C CA . GLN A 1 76 ? -13.153 -9.255 13.930 1.00 97.19 76 GLN A CA 1
ATOM 590 C C . GLN A 1 76 ? -13.614 -7.806 13.780 1.00 97.19 76 GLN A C 1
ATOM 592 O O . GLN A 1 76 ? -13.794 -7.128 14.787 1.00 97.19 76 GLN A O 1
ATOM 597 N N . MET A 1 77 ? -13.857 -7.336 12.558 1.00 96.88 77 MET A N 1
ATOM 598 C CA . MET A 1 77 ? -14.373 -5.995 12.296 1.00 96.88 77 MET A CA 1
ATOM 599 C C . MET A 1 77 ? -15.730 -5.779 12.974 1.00 96.88 77 MET A C 1
ATOM 601 O O . MET A 1 77 ? -15.947 -4.736 13.592 1.00 96.88 77 MET A O 1
ATOM 605 N N . GLN A 1 78 ? -16.600 -6.794 12.958 1.00 95.44 78 GLN A N 1
ATOM 606 C CA . GLN A 1 78 ? -17.882 -6.767 13.660 1.00 95.44 78 GLN A CA 1
ATOM 607 C C . GLN A 1 78 ? -17.721 -6.666 15.183 1.00 95.44 78 GLN A C 1
ATOM 609 O O . GLN A 1 78 ? -18.471 -5.926 15.817 1.00 95.44 78 GLN A O 1
ATOM 614 N N . ALA A 1 79 ? -16.747 -7.367 15.765 1.00 96.44 79 ALA A N 1
ATOM 615 C CA . ALA A 1 79 ? -16.491 -7.338 17.205 1.00 96.44 79 ALA A CA 1
ATOM 616 C C . ALA A 1 79 ? -15.767 -6.060 17.669 1.00 96.44 79 ALA A C 1
ATOM 618 O O . ALA A 1 79 ? -16.039 -5.551 18.755 1.00 96.44 79 ALA A O 1
ATOM 619 N N . LEU A 1 80 ? -14.825 -5.559 16.866 1.00 97.12 80 LEU A N 1
ATOM 620 C CA . LEU A 1 80 ? -13.977 -4.418 17.206 1.00 97.12 80 LEU A CA 1
ATOM 621 C C . LEU A 1 80 ? -14.666 -3.077 16.939 1.00 97.12 80 LEU A C 1
ATOM 623 O O . LEU A 1 80 ? -14.446 -2.152 17.714 1.00 97.12 80 LEU A O 1
ATOM 627 N N . GLN A 1 81 ? -15.477 -2.976 15.878 1.00 97.00 81 GLN A N 1
ATOM 628 C CA . GLN A 1 81 ? -16.094 -1.725 15.410 1.00 97.00 81 GLN A CA 1
ATOM 629 C C . GLN A 1 81 ? -15.082 -0.557 15.306 1.00 97.00 81 GLN A C 1
ATOM 631 O O . GLN A 1 81 ? -15.296 0.498 15.912 1.00 97.00 81 GLN A O 1
ATOM 636 N N . PRO A 1 82 ? -13.951 -0.722 14.585 1.00 98.25 82 PRO A N 1
ATOM 637 C CA . PRO A 1 82 ? -12.946 0.330 14.486 1.00 98.25 82 PRO A CA 1
ATOM 638 C C . PRO A 1 82 ? -13.461 1.514 13.660 1.00 98.25 82 PRO A C 1
ATOM 640 O O . PRO A 1 82 ? -14.179 1.330 12.681 1.00 98.25 82 PRO A O 1
ATOM 643 N N . GLN A 1 83 ? -13.044 2.734 14.000 1.00 98.56 83 GLN A N 1
ATOM 644 C CA . GLN A 1 83 ? -13.329 3.912 13.173 1.00 98.56 83 GLN A CA 1
ATOM 645 C C . GLN A 1 83 ? -12.324 4.067 12.029 1.00 98.56 83 GLN A C 1
ATOM 647 O O . GLN A 1 83 ? -12.671 4.610 10.983 1.00 98.56 83 GLN A O 1
ATOM 652 N N . VAL A 1 84 ? -11.086 3.601 12.211 1.00 98.81 84 VAL A N 1
ATOM 653 C CA . VAL A 1 84 ? -10.023 3.704 11.202 1.00 98.81 84 VAL A CA 1
ATOM 654 C C . VAL A 1 84 ? -9.422 2.330 10.956 1.00 98.81 84 VAL A C 1
ATOM 656 O O . VAL A 1 84 ? -9.041 1.644 11.904 1.00 98.81 84 VAL A O 1
ATOM 659 N N . VAL A 1 85 ? -9.294 1.951 9.688 1.00 98.88 85 VAL A N 1
ATOM 660 C CA . VAL A 1 85 ? -8.591 0.731 9.272 1.00 98.88 85 VAL A CA 1
ATOM 661 C C . VAL A 1 85 ? -7.323 1.125 8.531 1.00 98.88 85 VAL A C 1
ATOM 663 O O . VAL A 1 85 ? -7.374 1.951 7.625 1.00 98.88 85 VAL A O 1
ATOM 666 N N . ILE A 1 86 ? -6.187 0.547 8.917 1.00 98.88 86 ILE A N 1
ATOM 667 C CA . ILE A 1 86 ? -4.889 0.773 8.279 1.00 98.88 86 ILE A CA 1
ATOM 668 C C . ILE A 1 86 ? -4.410 -0.541 7.664 1.00 98.88 86 ILE A C 1
ATOM 670 O O . ILE A 1 86 ? -3.999 -1.444 8.389 1.00 98.88 86 ILE A O 1
ATOM 674 N N . GLY A 1 87 ? -4.422 -0.640 6.336 1.00 98.69 87 GLY A N 1
ATOM 675 C CA . GLY A 1 87 ? -3.688 -1.673 5.609 1.00 98.69 87 GLY A CA 1
ATOM 676 C C . GLY A 1 87 ? -2.205 -1.312 5.584 1.00 98.69 87 GLY A C 1
ATOM 677 O O . GLY A 1 87 ? -1.812 -0.381 4.883 1.00 98.69 87 GLY A O 1
ATOM 678 N N . PHE A 1 88 ? -1.393 -2.019 6.366 1.00 98.75 88 PHE A N 1
ATOM 679 C CA . PHE A 1 88 ? 0.035 -1.757 6.538 1.00 98.75 88 PHE A CA 1
ATOM 680 C C . PHE A 1 88 ? 0.845 -2.934 6.000 1.00 98.75 88 PHE A C 1
ATOM 682 O O . PHE A 1 88 ? 0.904 -3.993 6.628 1.00 98.75 88 PHE A O 1
ATOM 689 N N . GLY A 1 89 ? 1.459 -2.763 4.830 1.00 98.00 89 GLY A N 1
ATOM 690 C CA . GLY A 1 89 ? 2.297 -3.806 4.248 1.00 98.00 89 GLY A CA 1
ATOM 691 C C . GLY A 1 89 ? 2.459 -3.735 2.736 1.00 98.00 89 GLY A C 1
ATOM 692 O O . GLY A 1 89 ? 2.351 -2.676 2.128 1.00 98.00 89 GLY A O 1
ATOM 693 N N . GLY A 1 90 ? 2.744 -4.879 2.113 1.00 96.56 90 GLY A N 1
ATOM 694 C CA . GLY A 1 90 ? 2.685 -5.025 0.655 1.00 96.56 90 GLY A CA 1
ATOM 695 C C . GLY A 1 90 ? 1.252 -5.183 0.130 1.00 96.56 90 GLY A C 1
ATOM 696 O O . GLY A 1 90 ? 0.279 -5.034 0.873 1.00 96.56 90 GLY A O 1
ATOM 697 N N . GLY A 1 91 ? 1.125 -5.557 -1.149 1.00 96.25 91 GLY A N 1
ATOM 698 C CA . GLY A 1 91 ? -0.172 -5.758 -1.810 1.00 96.25 91 GLY A CA 1
ATOM 699 C C . GLY A 1 91 ? -1.117 -6.686 -1.049 1.00 96.25 91 GLY A C 1
ATOM 700 O O . GLY A 1 91 ? -2.278 -6.352 -0.883 1.00 96.25 91 GLY A O 1
ATOM 701 N N . SER A 1 92 ? -0.625 -7.792 -0.481 1.00 96.19 92 SER A N 1
ATOM 702 C CA . SER A 1 92 ? -1.475 -8.742 0.255 1.00 96.19 92 SER A CA 1
ATOM 703 C C . SER A 1 92 ? -2.157 -8.136 1.489 1.00 96.19 92 SER A C 1
ATOM 705 O O . SER A 1 92 ? -3.334 -8.400 1.720 1.00 96.19 92 SER A O 1
ATOM 707 N N . ALA A 1 93 ? -1.453 -7.301 2.264 1.00 97.50 93 ALA A N 1
ATOM 708 C CA . ALA A 1 93 ? -2.030 -6.629 3.433 1.00 97.50 93 ALA A CA 1
ATOM 709 C C . ALA A 1 93 ? -3.064 -5.575 3.023 1.00 97.50 93 ALA A C 1
ATOM 711 O O . ALA A 1 93 ? -4.137 -5.495 3.621 1.00 97.50 93 ALA A O 1
ATOM 712 N N . MET A 1 94 ? -2.761 -4.801 1.978 1.00 97.88 94 MET A N 1
ATOM 713 C CA . MET A 1 94 ? -3.672 -3.780 1.462 1.00 97.88 94 MET A CA 1
ATOM 714 C C . MET A 1 94 ? -4.918 -4.405 0.827 1.00 97.88 94 MET A C 1
ATOM 716 O O . MET A 1 94 ? -6.028 -3.995 1.148 1.00 97.88 94 MET A O 1
ATOM 720 N N . ASP A 1 95 ? -4.761 -5.442 0.007 1.00 97.81 95 ASP A N 1
ATOM 721 C CA . ASP A 1 95 ? -5.866 -6.159 -0.631 1.00 97.81 95 ASP A CA 1
ATOM 722 C C . ASP A 1 95 ? -6.791 -6.808 0.401 1.00 97.81 95 ASP A C 1
ATOM 724 O O . ASP A 1 95 ? -8.014 -6.686 0.293 1.00 97.81 95 ASP A O 1
ATOM 728 N N . ALA A 1 96 ? -6.226 -7.431 1.441 1.00 97.88 96 ALA A N 1
ATOM 729 C CA . ALA A 1 96 ? -7.008 -7.974 2.545 1.00 97.88 96 ALA A CA 1
ATOM 730 C C . ALA A 1 96 ? -7.766 -6.876 3.301 1.00 97.88 96 ALA A C 1
ATOM 732 O O . ALA A 1 96 ? -8.961 -7.028 3.550 1.00 97.88 96 ALA A O 1
ATOM 733 N N . ALA A 1 97 ? -7.108 -5.759 3.630 1.00 98.25 97 ALA A N 1
ATOM 734 C CA . ALA A 1 97 ? -7.749 -4.639 4.313 1.00 98.25 97 ALA A CA 1
ATOM 735 C C . ALA A 1 97 ? -8.919 -4.072 3.495 1.00 98.25 97 ALA A C 1
ATOM 737 O O . ALA A 1 97 ? -10.024 -3.941 4.022 1.00 98.25 97 ALA A O 1
ATOM 738 N N . LYS A 1 98 ? -8.715 -3.823 2.195 1.00 98.00 98 LYS A N 1
ATOM 739 C CA . LYS A 1 98 ? -9.771 -3.370 1.277 1.00 98.00 98 LYS A CA 1
ATOM 740 C C . LYS A 1 98 ? -10.931 -4.355 1.215 1.00 98.00 98 LYS A C 1
ATOM 742 O O . LYS A 1 98 ? -12.081 -3.945 1.332 1.00 98.00 98 LYS A O 1
ATOM 747 N N . ALA A 1 99 ? -10.641 -5.647 1.051 1.00 97.56 99 ALA A N 1
ATOM 748 C CA . ALA A 1 99 ? -11.662 -6.686 0.984 1.00 97.56 99 ALA A CA 1
ATOM 749 C C . ALA A 1 99 ? -12.497 -6.739 2.270 1.00 97.56 99 ALA A C 1
ATOM 751 O O . ALA A 1 99 ? -13.726 -6.728 2.206 1.00 97.56 99 ALA A O 1
ATOM 752 N N . ILE A 1 100 ? -11.841 -6.743 3.435 1.00 98.00 100 ILE A N 1
ATOM 753 C CA . ILE A 1 100 ? -12.510 -6.769 4.740 1.00 98.00 100 ILE A CA 1
ATOM 754 C C . ILE A 1 100 ? -13.410 -5.542 4.904 1.00 98.00 100 ILE A C 1
ATOM 756 O O . ILE A 1 100 ? -14.577 -5.697 5.263 1.00 98.00 100 ILE A O 1
ATOM 760 N N . VAL A 1 101 ? -12.906 -4.341 4.604 1.00 98.06 101 VAL A N 1
ATOM 761 C CA . VAL A 1 101 ? -13.686 -3.097 4.692 1.00 98.06 101 VAL A CA 1
ATOM 762 C C . VAL A 1 101 ? -14.882 -3.137 3.743 1.00 98.06 101 VAL A C 1
ATOM 764 O O . VAL A 1 101 ? -16.010 -2.906 4.174 1.00 98.06 101 VAL A O 1
ATOM 767 N N . TRP A 1 102 ? -14.663 -3.490 2.477 1.00 97.44 102 TRP A N 1
ATOM 768 C CA . TRP A 1 102 ? -15.702 -3.494 1.449 1.00 97.44 102 TRP A CA 1
ATOM 769 C C . TRP A 1 102 ? -16.836 -4.480 1.752 1.00 97.44 102 TRP A C 1
ATOM 771 O O . TRP A 1 102 ? -18.011 -4.115 1.691 1.00 97.44 102 TRP A O 1
ATOM 781 N N . PHE A 1 103 ? -16.516 -5.717 2.143 1.00 96.81 103 PHE A N 1
ATOM 782 C CA . PHE A 1 103 ? -17.538 -6.697 2.526 1.00 96.81 103 PHE A CA 1
ATOM 783 C C . PHE A 1 103 ? -18.250 -6.328 3.836 1.00 96.81 103 PHE A C 1
ATOM 785 O O . PHE A 1 103 ? -19.457 -6.554 3.972 1.00 96.81 103 PHE A O 1
ATOM 792 N N . SER A 1 104 ? -17.537 -5.724 4.790 1.00 96.69 104 SER A N 1
ATOM 793 C CA . SER A 1 104 ? -18.134 -5.266 6.052 1.00 96.69 104 SER A CA 1
ATOM 794 C C . SER A 1 104 ? -19.119 -4.116 5.826 1.00 96.69 104 SER A C 1
ATOM 796 O O . SER A 1 104 ? -20.210 -4.132 6.398 1.00 96.69 104 SER A O 1
ATOM 798 N N . GLN A 1 105 ? -18.810 -3.185 4.917 1.00 95.12 105 GLN A N 1
ATOM 799 C CA . GLN A 1 105 ? -19.720 -2.107 4.511 1.00 95.12 105 GLN A CA 1
ATOM 800 C C . GLN A 1 105 ? -21.003 -2.640 3.870 1.00 95.12 105 GLN A C 1
ATOM 802 O O . GLN A 1 105 ? -22.093 -2.167 4.191 1.00 95.12 105 GLN A O 1
ATOM 807 N N . GLN A 1 106 ? -20.911 -3.678 3.031 1.00 93.38 106 GLN A N 1
ATOM 80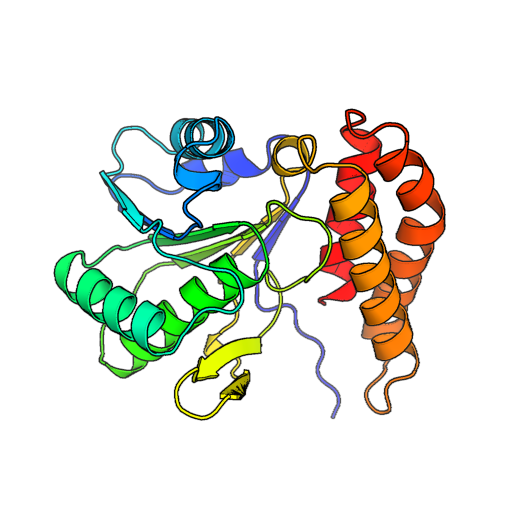8 C CA . GLN A 1 106 ? -22.104 -4.340 2.482 1.00 93.38 106 GLN A CA 1
ATOM 809 C C . GLN A 1 106 ? -22.961 -5.024 3.553 1.00 93.38 106 GLN A C 1
ATOM 811 O O . GLN A 1 106 ? -24.165 -5.185 3.371 1.00 93.38 106 GLN A O 1
ATOM 816 N N . SER A 1 107 ? -22.354 -5.376 4.686 1.00 90.62 107 SER A N 1
ATOM 817 C CA . SER A 1 107 ? -23.037 -5.935 5.857 1.00 90.62 107 SER A CA 1
ATOM 818 C C . SER A 1 107 ? -23.521 -4.855 6.842 1.00 90.62 107 SER A C 1
ATOM 820 O O . SER A 1 107 ? -23.978 -5.180 7.935 1.00 90.62 107 SER A O 1
ATOM 822 N N . GLY A 1 108 ? -23.423 -3.571 6.474 1.00 93.06 108 GLY A N 1
ATOM 823 C CA . GLY A 1 108 ? -23.875 -2.432 7.279 1.00 93.06 108 GLY A CA 1
ATOM 824 C C . GLY A 1 108 ? -22.864 -1.913 8.308 1.00 93.06 108 GLY A C 1
ATOM 825 O O . GLY A 1 108 ? -23.202 -1.018 9.083 1.00 93.06 108 GLY A O 1
ATOM 826 N N . ILE A 1 109 ? -21.633 -2.435 8.325 1.00 93.81 109 ILE A N 1
ATOM 827 C CA . ILE A 1 109 ? -20.561 -1.977 9.219 1.00 93.81 109 ILE A CA 1
ATOM 828 C C . ILE A 1 109 ? -19.737 -0.914 8.491 1.00 93.81 109 ILE A C 1
ATOM 830 O O . ILE A 1 109 ? -18.974 -1.220 7.576 1.00 93.81 109 ILE A O 1
ATOM 834 N N . ASN A 1 110 ? -19.878 0.341 8.910 1.00 94.06 110 ASN A N 1
ATOM 835 C CA . ASN A 1 110 ? -19.159 1.469 8.322 1.00 94.06 110 ASN A CA 1
ATOM 836 C C . ASN A 1 110 ? -17.946 1.867 9.167 1.00 94.06 110 ASN A C 1
ATOM 838 O O . ASN A 1 110 ? -17.951 1.715 10.387 1.00 94.06 110 ASN A O 1
ATOM 842 N N . ILE A 1 111 ? -16.937 2.430 8.505 1.00 97.31 111 ILE A N 1
ATOM 843 C CA . ILE A 1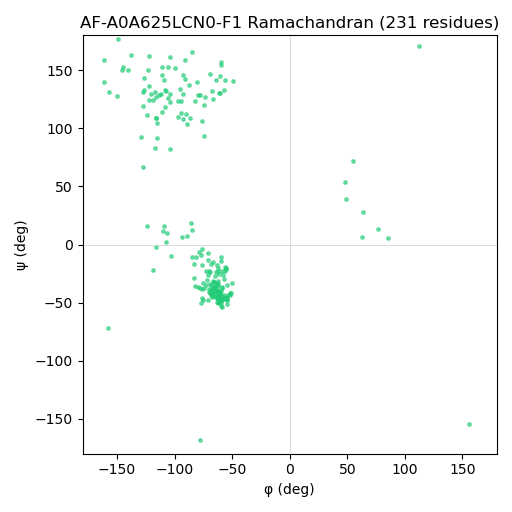 111 ? -15.764 3.050 9.133 1.00 97.31 111 ILE A CA 1
ATOM 844 C C . ILE A 1 111 ? -15.663 4.505 8.689 1.00 97.31 111 ILE A C 1
ATOM 846 O O . ILE A 1 111 ? -16.255 4.892 7.684 1.00 97.31 111 ILE A O 1
ATOM 850 N N . GLU A 1 112 ? -14.898 5.308 9.419 1.00 97.56 112 GLU A N 1
ATOM 851 C CA . GLU A 1 112 ? -14.645 6.701 9.053 1.00 97.56 112 GLU A CA 1
ATOM 852 C C . GLU A 1 112 ? -13.576 6.826 7.968 1.00 97.56 112 GLU A C 1
ATOM 854 O O . GLU A 1 112 ? -13.634 7.747 7.154 1.00 97.56 112 GLU A O 1
ATOM 859 N N . THR A 1 113 ? -12.541 5.978 7.990 1.00 98.38 113 THR A N 1
ATOM 860 C CA . THR A 1 113 ? -11.414 6.088 7.051 1.00 98.38 113 THR A CA 1
ATOM 861 C C . THR A 1 113 ? -10.675 4.762 6.869 1.00 98.38 113 THR A C 1
ATOM 863 O O . THR A 1 113 ? -10.246 4.142 7.844 1.00 98.38 113 THR A O 1
ATOM 866 N N . CYS A 1 114 ? -10.446 4.379 5.613 1.00 98.56 114 CYS A N 1
ATOM 867 C CA . CYS A 1 114 ? -9.498 3.350 5.201 1.00 98.56 114 CYS A CA 1
ATOM 868 C C . CYS A 1 114 ? -8.169 3.986 4.757 1.00 98.56 114 CYS A C 1
ATOM 870 O O . CYS A 1 114 ? -8.128 4.811 3.844 1.00 98.56 114 CYS A O 1
ATOM 872 N N . VAL A 1 115 ? -7.067 3.584 5.385 1.00 98.88 115 VAL A N 1
ATOM 873 C CA . VAL A 1 115 ? -5.708 4.076 5.126 1.00 98.88 115 VAL A CA 1
ATOM 874 C C . VAL A 1 115 ? -4.867 2.947 4.545 1.00 98.88 115 VAL A C 1
ATOM 876 O O . VAL A 1 115 ? -4.784 1.877 5.139 1.00 98.88 115 VAL A O 1
ATOM 879 N N . ALA A 1 116 ? -4.200 3.185 3.421 1.00 98.81 116 ALA A N 1
ATOM 880 C CA . ALA A 1 116 ? -3.185 2.289 2.881 1.00 98.81 116 ALA A CA 1
ATOM 881 C C . ALA A 1 116 ? -1.781 2.853 3.143 1.00 98.81 116 ALA A C 1
ATOM 883 O O . ALA A 1 116 ? -1.499 4.018 2.861 1.00 98.81 116 ALA A O 1
ATOM 884 N N . ILE A 1 117 ? -0.895 2.034 3.702 1.00 98.88 117 ILE A N 1
ATOM 885 C CA . ILE A 1 117 ? 0.493 2.399 3.991 1.00 98.88 117 ILE A CA 1
ATOM 886 C C . ILE A 1 117 ? 1.393 1.309 3.396 1.00 98.88 117 ILE A C 1
ATOM 888 O O . ILE A 1 117 ? 1.622 0.279 4.044 1.00 98.88 117 ILE A O 1
ATOM 892 N N . PRO A 1 118 ? 1.866 1.493 2.151 1.00 98.62 118 PRO A N 1
ATOM 893 C CA . PRO A 1 118 ? 2.716 0.515 1.496 1.00 98.62 118 PRO A CA 1
ATOM 894 C C . PRO A 1 118 ? 4.091 0.419 2.176 1.00 98.62 118 PRO A C 1
ATOM 896 O O . PRO A 1 118 ? 4.763 1.420 2.402 1.00 98.62 118 PRO A O 1
ATOM 899 N N . THR A 1 119 ? 4.551 -0.802 2.450 1.00 98.19 119 THR A N 1
ATOM 900 C CA . THR A 1 119 ? 5.914 -1.090 2.959 1.00 98.19 119 THR A CA 1
ATOM 901 C C . THR A 1 119 ? 6.792 -1.771 1.906 1.00 98.19 119 THR A C 1
ATOM 903 O O . THR A 1 119 ? 7.834 -2.353 2.206 1.00 98.19 119 THR A O 1
ATOM 906 N N . THR A 1 120 ? 6.360 -1.713 0.648 1.00 97.88 120 THR A N 1
ATOM 907 C CA . THR A 1 120 ? 7.105 -2.150 -0.535 1.00 97.88 120 THR A CA 1
ATOM 908 C C . THR A 1 120 ? 6.915 -1.119 -1.646 1.00 97.88 120 THR A C 1
ATOM 910 O O . THR A 1 120 ? 5.999 -0.301 -1.583 1.00 97.88 120 THR A O 1
ATOM 913 N N . SER A 1 121 ? 7.771 -1.150 -2.665 1.00 98.44 121 SER A N 1
ATOM 914 C CA . SER A 1 121 ? 7.661 -0.286 -3.848 1.00 98.44 121 SER A CA 1
ATOM 915 C C . SER A 1 121 ? 7.437 -1.171 -5.073 1.00 98.44 121 SER A C 1
ATOM 917 O O . SER A 1 121 ? 8.411 -1.552 -5.723 1.00 98.44 121 SER A O 1
ATOM 919 N N . GLY A 1 122 ? 6.183 -1.564 -5.316 1.00 96.88 122 GLY A N 1
ATOM 920 C CA . GLY A 1 122 ? 5.794 -2.514 -6.367 1.00 96.88 122 GLY A CA 1
ATOM 921 C C . 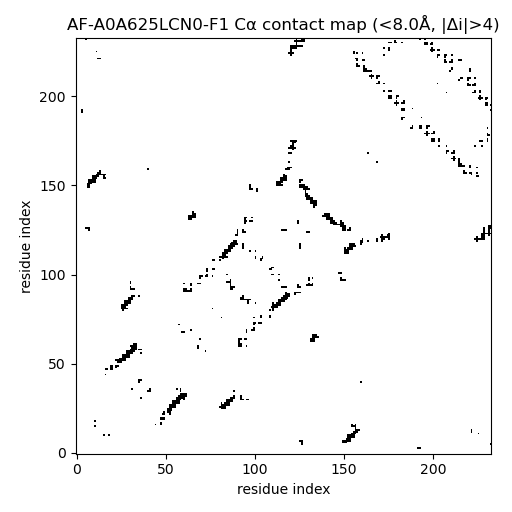GLY A 1 122 ? 4.335 -2.401 -6.794 1.00 96.88 122 GLY A C 1
ATOM 922 O O . GLY A 1 122 ? 4.036 -1.909 -7.875 1.00 96.88 122 GLY A O 1
ATOM 923 N N . THR A 1 123 ? 3.428 -2.838 -5.916 1.00 97.50 123 THR A N 1
ATOM 924 C CA . THR A 1 123 ? 2.061 -3.197 -6.334 1.00 97.50 123 THR A CA 1
ATOM 925 C C . THR A 1 123 ? 1.170 -2.022 -6.734 1.00 97.50 123 THR A C 1
ATOM 927 O O . THR A 1 123 ? 0.192 -2.222 -7.441 1.00 97.50 123 THR A O 1
ATOM 930 N N . GLY A 1 124 ? 1.431 -0.822 -6.206 1.00 97.75 124 GLY A N 1
ATOM 931 C CA . GLY A 1 124 ? 0.532 0.327 -6.357 1.00 97.75 124 GLY A CA 1
ATOM 932 C C . GLY A 1 124 ? -0.858 0.146 -5.726 1.00 97.75 124 GLY A C 1
ATOM 933 O O . GLY A 1 124 ? -1.717 1.004 -5.915 1.00 97.75 124 GLY A O 1
ATOM 934 N N . SER A 1 125 ? -1.118 -0.944 -4.984 1.00 98.00 125 SER A N 1
ATOM 935 C CA . SER A 1 125 ? -2.456 -1.258 -4.457 1.00 98.00 125 SER A CA 1
ATOM 936 C C . SER A 1 125 ? -3.007 -0.137 -3.566 1.00 98.00 125 SER A C 1
ATOM 938 O O . SER A 1 125 ? -4.211 0.085 -3.528 1.00 98.00 125 SER A O 1
ATOM 940 N N . GLU A 1 126 ? -2.166 0.669 -2.929 1.00 98.56 126 GLU A N 1
ATOM 941 C CA . GLU A 1 126 ? -2.590 1.826 -2.141 1.00 98.56 126 GLU A CA 1
ATOM 942 C C . GLU A 1 126 ? -3.453 2.851 -2.904 1.00 98.56 126 GLU A C 1
ATOM 944 O O . GLU A 1 126 ? -4.163 3.620 -2.262 1.00 98.56 126 GLU A O 1
ATOM 949 N N . VAL A 1 127 ? -3.439 2.852 -4.242 1.00 98.12 127 VAL A N 1
ATOM 950 C CA . VAL A 1 127 ? -4.210 3.774 -5.095 1.00 98.12 127 VAL A CA 1
ATOM 951 C C . VAL A 1 127 ? -5.123 3.069 -6.101 1.00 98.12 127 VAL A C 1
ATOM 953 O O . VAL A 1 127 ? -5.584 3.719 -7.031 1.00 98.12 127 VAL A O 1
ATOM 956 N N . THR A 1 128 ? -5.424 1.77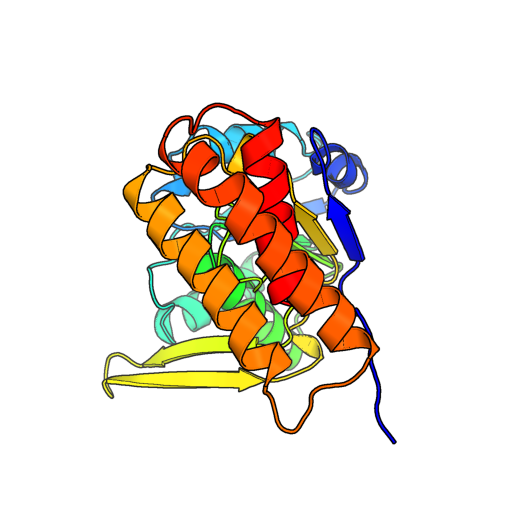3 -5.946 1.00 96.94 128 THR A N 1
ATOM 957 C CA . THR A 1 128 ? -6.276 1.031 -6.901 1.00 96.94 128 THR A CA 1
ATOM 958 C C . THR A 1 128 ? -7.641 0.641 -6.333 1.00 96.94 128 THR A C 1
ATOM 960 O O . THR A 1 128 ? -7.799 0.377 -5.140 1.00 96.94 128 THR A O 1
ATOM 963 N N . SER A 1 129 ? -8.623 0.500 -7.225 1.00 95.75 129 SER A N 1
ATOM 964 C CA . SER A 1 129 ? -9.951 -0.084 -6.969 1.00 95.75 129 SER A CA 1
ATOM 965 C C . SER A 1 129 ? -9.980 -1.610 -7.109 1.00 95.75 129 SER A C 1
ATOM 967 O O . SER A 1 129 ? -11.049 -2.198 -7.289 1.00 95.75 129 SER A O 1
ATOM 969 N N . ALA A 1 130 ? -8.809 -2.248 -7.064 1.00 95.75 130 ALA A N 1
ATOM 970 C CA . ALA A 1 130 ? -8.646 -3.684 -7.206 1.00 95.75 130 ALA A CA 1
ATOM 971 C C . ALA A 1 130 ? -8.199 -4.320 -5.885 1.00 95.75 130 ALA A C 1
ATOM 973 O O . ALA A 1 130 ? -7.422 -3.729 -5.128 1.00 95.75 130 ALA A O 1
ATOM 974 N N . CYS A 1 131 ? -8.662 -5.541 -5.640 1.00 94.31 131 CYS A N 1
ATOM 975 C CA . CYS A 1 131 ? -8.019 -6.471 -4.719 1.00 94.31 131 CYS A CA 1
ATOM 976 C C . CYS A 1 131 ? -8.159 -7.904 -5.241 1.00 94.31 131 CYS A C 1
ATOM 978 O O . CYS A 1 131 ? -9.097 -8.218 -5.980 1.00 94.31 131 CYS A O 1
ATOM 980 N N . VAL A 1 132 ? -7.225 -8.778 -4.876 1.00 95.19 132 VAL A N 1
ATOM 981 C CA . VAL A 1 132 ? -7.247 -10.189 -5.275 1.00 95.19 132 VAL A CA 1
ATOM 982 C C . VAL A 1 132 ? -7.389 -11.072 -4.041 1.00 95.19 132 VAL A C 1
ATOM 984 O O . VAL A 1 132 ? -6.597 -10.972 -3.108 1.00 95.19 132 VAL A O 1
ATOM 987 N N . ILE A 1 133 ? -8.387 -11.960 -4.049 1.00 95.12 133 ILE A N 1
ATOM 988 C CA . ILE A 1 133 ? -8.627 -12.930 -2.973 1.00 95.12 133 ILE A CA 1
ATOM 989 C C . ILE A 1 133 ? -8.469 -14.345 -3.522 1.00 95.12 133 ILE A C 1
ATOM 991 O O . ILE A 1 133 ? -9.056 -14.699 -4.545 1.00 95.12 133 ILE A O 1
ATOM 995 N N . SER A 1 134 ? -7.702 -15.172 -2.824 1.00 95.50 134 SER A N 1
ATOM 996 C CA . SER A 1 134 ? -7.447 -16.561 -3.198 1.00 95.50 134 SER A CA 1
ATOM 997 C C . SER A 1 134 ? -8.456 -17.524 -2.573 1.00 95.50 134 SER A C 1
ATOM 999 O O . SER A 1 134 ? -8.838 -17.392 -1.409 1.00 95.50 134 SER A O 1
ATOM 1001 N N . ASP A 1 135 ? -8.830 -18.543 -3.338 1.00 95.62 135 ASP A N 1
ATOM 1002 C CA . ASP A 1 135 ? -9.628 -19.703 -2.941 1.00 95.62 135 ASP A CA 1
ATOM 1003 C C . ASP A 1 135 ? -8.748 -20.950 -3.064 1.00 95.62 135 ASP A C 1
ATOM 1005 O O . ASP A 1 135 ? -8.631 -21.518 -4.156 1.00 95.62 135 ASP A O 1
ATOM 1009 N N . PRO A 1 136 ? -8.057 -21.336 -1.972 1.00 92.31 136 PRO A N 1
ATOM 1010 C CA . PRO A 1 136 ? -7.136 -22.467 -1.985 1.00 92.31 136 PRO A CA 1
ATOM 1011 C C . PRO A 1 136 ? -7.825 -23.792 -2.312 1.00 92.31 136 PRO A C 1
ATOM 1013 O O . PRO A 1 136 ? -7.214 -24.636 -2.962 1.00 92.31 136 PRO A O 1
ATOM 1016 N N . ASP A 1 137 ? -9.095 -23.950 -1.926 1.00 93.38 137 ASP A N 1
ATOM 1017 C CA . ASP A 1 137 ? -9.863 -25.177 -2.155 1.00 93.38 137 ASP A CA 1
ATOM 1018 C C . ASP A 1 137 ? -10.095 -25.420 -3.651 1.00 93.38 137 ASP A C 1
ATOM 1020 O O . ASP A 1 137 ? -10.136 -26.564 -4.105 1.00 93.38 137 ASP A O 1
ATOM 1024 N N . LYS A 1 138 ? -10.218 -24.341 -4.434 1.00 94.19 138 LYS A N 1
ATOM 1025 C CA . LYS A 1 138 ? -10.383 -24.407 -5.895 1.00 94.19 138 LYS A CA 1
ATOM 1026 C C . LYS A 1 138 ? -9.116 -24.083 -6.684 1.00 94.19 138 LYS A C 1
ATOM 1028 O O . LYS A 1 138 ? -9.112 -24.258 -7.900 1.00 94.19 138 LYS A O 1
ATOM 1033 N N . GLY A 1 139 ? -8.067 -23.582 -6.033 1.00 92.75 139 GLY A N 1
ATOM 1034 C CA . GLY A 1 139 ? -6.865 -23.072 -6.699 1.00 92.75 139 GLY A CA 1
ATOM 1035 C C . GLY A 1 139 ? -7.130 -21.844 -7.580 1.00 92.75 139 GLY A C 1
ATOM 1036 O O . GLY A 1 139 ? -6.435 -21.642 -8.573 1.00 92.75 139 GLY A O 1
ATOM 1037 N N . ILE A 1 140 ? -8.152 -21.044 -7.254 1.00 94.19 140 ILE A N 1
ATOM 1038 C CA . ILE A 1 140 ? -8.587 -19.884 -8.049 1.00 94.19 140 ILE A CA 1
ATOM 1039 C C . ILE A 1 140 ? -8.233 -18.588 -7.316 1.00 94.19 140 ILE A C 1
ATOM 1041 O O . ILE A 1 140 ? -8.387 -18.491 -6.102 1.00 94.19 140 ILE A O 1
ATOM 1045 N N . LYS A 1 141 ? -7.802 -17.564 -8.060 1.00 94.69 141 LYS A N 1
ATOM 1046 C CA . LYS A 1 141 ? -7.704 -16.182 -7.571 1.00 94.69 141 LYS A CA 1
ATOM 1047 C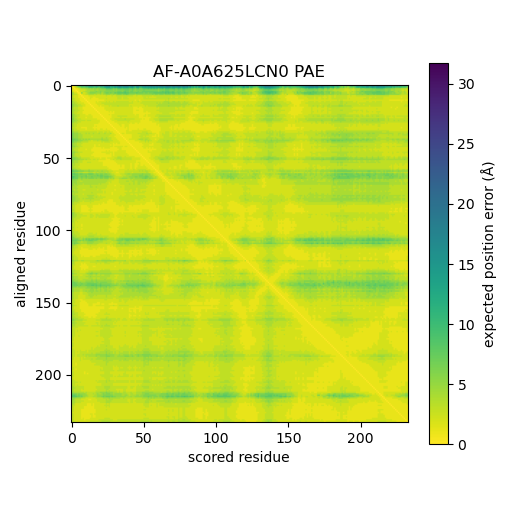 C . LYS A 1 141 ? -8.861 -15.367 -8.140 1.00 94.69 141 LYS A C 1
ATOM 1049 O O . LYS A 1 141 ? -9.014 -15.295 -9.358 1.00 94.69 141 LYS A O 1
ATOM 1054 N N . TYR A 1 142 ? -9.667 -14.763 -7.275 1.00 95.12 142 TYR A N 1
ATOM 1055 C CA . TYR A 1 142 ? -10.782 -13.904 -7.660 1.00 95.12 142 TYR A CA 1
ATOM 1056 C C . TYR A 1 142 ? -10.345 -12.436 -7.608 1.00 95.12 142 TYR A C 1
ATOM 1058 O O . TYR A 1 142 ? -10.139 -11.906 -6.512 1.00 95.12 142 TYR A O 1
ATOM 1066 N N . PRO A 1 143 ? -10.199 -11.761 -8.761 1.00 95.25 143 PRO A N 1
ATOM 1067 C CA . PRO A 1 143 ? -10.000 -10.324 -8.780 1.00 95.25 143 PRO A CA 1
ATOM 1068 C C . PRO A 1 143 ? -11.341 -9.615 -8.549 1.00 95.25 143 PRO A C 1
ATOM 1070 O O . PRO A 1 143 ? -12.335 -9.889 -9.225 1.00 95.25 143 PRO A O 1
ATOM 1073 N N . LEU A 1 144 ? -11.368 -8.695 -7.592 1.00 95.25 144 LEU A N 1
ATOM 1074 C CA . LEU A 1 144 ? -12.505 -7.830 -7.303 1.00 95.25 144 LEU A CA 1
ATOM 1075 C C . LEU A 1 144 ? -12.184 -6.415 -7.776 1.00 95.25 144 LEU A C 1
ATOM 1077 O O . LEU A 1 144 ? -11.118 -5.885 -7.468 1.00 95.25 144 LEU A O 1
ATOM 1081 N N . PHE A 1 145 ? -13.124 -5.801 -8.494 1.00 95.62 145 PHE A N 1
ATOM 1082 C CA . PHE A 1 145 ? -13.008 -4.427 -8.979 1.00 95.62 145 PHE A CA 1
ATOM 1083 C C . PHE A 1 145 ? -14.235 -3.626 -8.563 1.00 95.62 145 PHE A C 1
ATOM 1085 O O . PHE A 1 145 ? -15.362 -3.954 -8.940 1.00 95.62 145 PHE A O 1
ATOM 1092 N N . ASN A 1 146 ? -14.026 -2.571 -7.781 1.00 95.56 146 ASN A N 1
ATOM 1093 C CA . ASN A 1 146 ? -15.092 -1.675 -7.352 1.00 95.56 146 ASN A CA 1
ATOM 1094 C C . ASN A 1 146 ? -14.508 -0.342 -6.876 1.00 95.56 146 ASN A C 1
ATOM 1096 O O . ASN A 1 146 ? -13.527 -0.328 -6.142 1.00 95.56 146 ASN A O 1
ATOM 1100 N N . ASN A 1 147 ? -15.140 0.785 -7.209 1.00 93.69 147 ASN A N 1
ATOM 1101 C CA . ASN A 1 147 ? -14.689 2.095 -6.726 1.00 93.69 147 ASN A CA 1
ATOM 1102 C C . ASN A 1 147 ? -14.722 2.213 -5.191 1.00 93.69 147 ASN A C 1
ATOM 1104 O O . ASN A 1 147 ? -13.949 2.974 -4.626 1.00 93.69 147 ASN A O 1
ATOM 1108 N N . ALA A 1 148 ? -15.561 1.440 -4.500 1.00 94.12 148 ALA A N 1
ATOM 1109 C CA . ALA A 1 148 ? -15.569 1.383 -3.040 1.00 94.12 148 ALA A CA 1
ATOM 1110 C C . ALA A 1 148 ? -14.343 0.660 -2.437 1.00 94.12 148 ALA A C 1
ATOM 1112 O O . ALA A 1 148 ? -14.178 0.675 -1.223 1.00 94.12 148 ALA A O 1
ATOM 1113 N N . LEU A 1 149 ? -13.487 0.030 -3.256 1.00 96.94 149 LEU A N 1
ATOM 1114 C CA . LEU A 1 149 ? -12.225 -0.575 -2.808 1.00 96.94 149 LEU A CA 1
ATOM 1115 C C . LEU A 1 149 ? -11.067 0.429 -2.735 1.00 96.94 149 LEU A C 1
ATOM 1117 O O . LEU A 1 149 ? -10.013 0.076 -2.207 1.00 96.94 149 LEU A O 1
ATOM 1121 N N . TYR A 1 150 ? -11.222 1.651 -3.261 1.00 97.62 150 TYR A N 1
ATOM 1122 C CA . TYR A 1 150 ? -10.193 2.674 -3.090 1.00 97.62 150 TYR A CA 1
ATOM 1123 C C . TYR A 1 150 ? -9.997 2.969 -1.596 1.00 97.62 150 TYR A C 1
ATOM 1125 O O . TYR A 1 150 ? -10.975 3.250 -0.900 1.00 97.62 150 TYR A O 1
ATOM 1133 N N . PRO A 1 151 ? -8.752 2.977 -1.093 1.00 98.31 151 PRO A N 1
ATOM 1134 C CA . PRO A 1 151 ? -8.470 3.565 0.207 1.00 98.31 151 PRO A CA 1
ATOM 1135 C C . PRO A 1 151 ? -8.834 5.054 0.191 1.00 98.31 151 PRO A C 1
ATOM 1137 O O . PRO A 1 151 ? -8.618 5.738 -0.813 1.00 98.31 151 PRO A O 1
ATOM 1140 N N . ASP A 1 152 ? -9.325 5.591 1.307 1.00 98.38 152 ASP A N 1
ATOM 1141 C CA . ASP A 1 152 ? -9.590 7.029 1.437 1.00 98.38 152 ASP A CA 1
ATOM 1142 C C . ASP A 1 152 ? -8.290 7.841 1.404 1.00 98.38 152 ASP A C 1
ATOM 1144 O O . ASP A 1 152 ? -8.257 8.989 0.943 1.00 98.38 152 ASP A O 1
ATOM 1148 N N . MET A 1 153 ? -7.205 7.248 1.911 1.00 98.19 153 MET A N 1
ATOM 1149 C CA . MET A 1 153 ? -5.871 7.832 1.884 1.00 98.19 153 MET A CA 1
ATOM 1150 C C . MET A 1 153 ? -4.762 6.793 1.711 1.00 98.19 153 MET A C 1
ATOM 1152 O O . MET A 1 153 ? -4.868 5.669 2.197 1.00 98.19 153 MET A O 1
ATOM 1156 N N . ALA A 1 154 ? -3.673 7.224 1.079 1.00 98.81 154 ALA A N 1
ATOM 1157 C CA . ALA A 1 154 ? -2.425 6.486 0.951 1.00 98.81 154 ALA A CA 1
ATOM 1158 C C . ALA A 1 154 ? -1.268 7.306 1.540 1.00 98.81 154 ALA A C 1
ATOM 1160 O O . ALA A 1 154 ? -1.188 8.515 1.301 1.00 98.81 154 ALA A O 1
ATOM 1161 N N . ILE A 1 155 ? -0.384 6.667 2.313 1.00 98.88 155 ILE A N 1
ATOM 1162 C CA . ILE A 1 155 ? 0.762 7.320 2.967 1.00 98.88 155 ILE A CA 1
ATOM 1163 C C . ILE A 1 155 ? 2.063 6.627 2.561 1.00 98.88 155 ILE A C 1
ATOM 1165 O O . ILE A 1 155 ? 2.323 5.496 2.959 1.00 98.88 155 ILE A O 1
ATOM 1169 N N . LEU A 1 156 ? 2.881 7.330 1.785 1.00 98.69 156 LEU A N 1
ATOM 1170 C CA . LEU A 1 156 ? 4.110 6.842 1.171 1.00 98.69 156 LEU A CA 1
ATOM 1171 C C . LEU A 1 156 ? 5.309 7.391 1.943 1.00 98.69 156 LEU A C 1
ATOM 1173 O O . LEU A 1 156 ? 5.907 8.405 1.551 1.00 98.69 156 LEU A O 1
ATOM 1177 N N . ASP A 1 157 ? 5.652 6.737 3.049 1.00 98.56 157 ASP A N 1
ATOM 1178 C CA . ASP A 1 157 ? 6.826 7.105 3.833 1.00 98.56 157 ASP A CA 1
ATOM 1179 C C . ASP A 1 157 ? 8.042 6.264 3.409 1.00 98.56 157 ASP A C 1
ATOM 1181 O O . ASP A 1 157 ? 8.061 5.050 3.632 1.00 98.56 157 ASP A O 1
ATOM 1185 N N . PRO A 1 158 ? 9.079 6.872 2.800 1.00 97.69 158 PRO A N 1
ATOM 1186 C CA . PRO A 1 158 ? 10.239 6.136 2.320 1.00 97.69 158 PRO A CA 1
ATOM 1187 C C . PRO A 1 158 ? 11.015 5.426 3.435 1.00 97.69 158 PRO A C 1
ATOM 1189 O O . PRO A 1 158 ? 11.738 4.480 3.131 1.00 97.69 158 PRO A O 1
ATOM 1192 N N . GLU A 1 159 ? 10.873 5.828 4.703 1.00 97.19 159 GLU A N 1
ATOM 1193 C CA . GLU A 1 159 ? 11.514 5.131 5.826 1.00 97.19 159 GLU A CA 1
ATOM 1194 C C . GLU A 1 159 ? 10.977 3.702 6.006 1.00 97.19 159 GLU A C 1
ATOM 1196 O O . GLU A 1 159 ? 11.710 2.814 6.444 1.00 97.19 159 GLU A O 1
ATOM 1201 N N . LEU A 1 160 ? 9.733 3.442 5.586 1.00 98.06 160 LEU A N 1
ATOM 1202 C CA . LEU A 1 160 ? 9.080 2.136 5.713 1.00 98.06 160 LEU A CA 1
ATOM 1203 C C . LEU A 1 160 ? 9.542 1.104 4.676 1.00 98.06 160 LEU A C 1
ATOM 1205 O O . LEU A 1 160 ? 9.198 -0.071 4.795 1.00 98.06 160 LEU A O 1
ATOM 1209 N N . VAL A 1 161 ? 10.320 1.518 3.669 1.00 97.69 161 VAL A N 1
ATOM 1210 C CA . VAL A 1 161 ? 10.787 0.641 2.579 1.00 97.69 161 VAL A CA 1
ATOM 1211 C C . VAL A 1 161 ? 12.306 0.456 2.540 1.00 97.69 161 VAL A C 1
ATOM 1213 O O . VAL A 1 161 ? 12.820 -0.287 1.703 1.00 97.69 161 VAL A O 1
ATOM 1216 N N . VAL A 1 162 ? 13.050 1.114 3.436 1.00 96.81 162 VAL A N 1
ATOM 1217 C CA . VAL A 1 162 ? 14.522 1.047 3.485 1.00 96.81 162 VAL A CA 1
ATOM 1218 C C . VAL A 1 162 ? 15.024 -0.366 3.794 1.00 96.81 162 VAL A C 1
ATOM 1220 O O . VAL A 1 162 ? 15.987 -0.830 3.183 1.00 96.81 162 VAL A O 1
ATOM 1223 N N . SER A 1 163 ? 14.347 -1.076 4.699 1.00 94.69 163 SER A N 1
ATOM 1224 C CA . SER A 1 163 ? 14.739 -2.414 5.161 1.00 94.69 163 SER A CA 1
ATOM 1225 C C . SER A 1 163 ? 14.434 -3.542 4.169 1.00 94.69 163 SER A C 1
ATOM 1227 O O . SER A 1 163 ? 14.798 -4.691 4.424 1.00 94.69 163 SER A O 1
ATOM 1229 N N . VAL A 1 164 ? 13.784 -3.247 3.037 1.00 96.50 164 VAL A N 1
ATOM 1230 C CA . VAL A 1 164 ? 13.412 -4.257 2.038 1.00 96.50 164 VAL A CA 1
ATOM 1231 C C . VAL A 1 164 ? 14.679 -4.847 1.391 1.00 96.50 164 VAL A C 1
ATOM 1233 O O . VAL A 1 164 ? 15.482 -4.089 0.841 1.00 96.50 164 VAL A O 1
ATOM 1236 N N . PRO A 1 165 ? 14.878 -6.181 1.389 1.00 97.06 165 PRO A N 1
ATOM 1237 C CA . PRO A 1 165 ? 16.089 -6.797 0.844 1.00 97.06 165 PRO A CA 1
ATOM 1238 C C . PRO A 1 165 ? 16.321 -6.493 -0.649 1.00 97.06 165 PRO A C 1
ATOM 1240 O O . PRO A 1 165 ? 15.346 -6.290 -1.383 1.00 97.06 165 PRO A O 1
ATOM 1243 N N . PRO A 1 166 ? 17.574 -6.536 -1.146 1.00 98.31 166 PRO A N 1
ATOM 1244 C CA . PRO A 1 166 ? 17.897 -6.255 -2.549 1.00 98.31 166 PRO A CA 1
ATOM 1245 C C . PRO A 1 166 ? 17.094 -7.088 -3.554 1.00 98.31 166 PRO A C 1
ATOM 1247 O O . PRO A 1 166 ? 16.551 -6.538 -4.506 1.00 98.31 166 PRO A O 1
ATOM 1250 N N . GLN A 1 167 ? 16.933 -8.394 -3.307 1.00 98.31 167 GLN A N 1
ATOM 1251 C CA . GLN A 1 167 ? 16.167 -9.273 -4.199 1.00 98.31 167 GLN A CA 1
ATOM 1252 C C . GLN A 1 167 ? 14.690 -8.869 -4.284 1.00 98.31 167 GLN A C 1
ATOM 1254 O O . GLN A 1 167 ? 14.124 -8.816 -5.371 1.00 98.31 167 GLN A O 1
ATOM 1259 N N . ILE A 1 168 ? 14.066 -8.559 -3.143 1.00 97.38 168 ILE A N 1
ATOM 1260 C CA . ILE A 1 168 ? 12.666 -8.118 -3.113 1.00 97.38 168 ILE A CA 1
ATOM 1261 C C . ILE A 1 168 ? 12.538 -6.749 -3.779 1.00 97.38 168 ILE A C 1
ATOM 1263 O O . ILE A 1 168 ? 11.632 -6.550 -4.574 1.00 97.38 168 ILE A O 1
ATOM 1267 N N . THR A 1 169 ? 13.492 -5.850 -3.534 1.00 98.56 169 THR A N 1
ATOM 1268 C CA . THR A 1 169 ? 13.556 -4.525 -4.168 1.00 98.56 169 THR A CA 1
ATOM 1269 C C . THR A 1 169 ? 13.630 -4.625 -5.689 1.00 98.56 169 THR A C 1
ATOM 1271 O O . THR A 1 169 ? 12.926 -3.896 -6.380 1.00 98.56 169 THR A O 1
ATOM 1274 N N . ALA A 1 170 ? 14.457 -5.535 -6.212 1.00 98.62 170 ALA A N 1
ATOM 1275 C CA . ALA A 1 170 ? 14.561 -5.785 -7.644 1.00 98.62 170 ALA A CA 1
ATOM 1276 C C . ALA A 1 170 ? 13.236 -6.317 -8.204 1.00 98.62 170 ALA A C 1
ATOM 1278 O O . ALA A 1 170 ? 12.715 -5.761 -9.167 1.00 98.62 170 ALA A O 1
ATOM 1279 N N . ASN A 1 171 ? 12.659 -7.339 -7.564 1.00 98.50 171 ASN A N 1
ATOM 1280 C CA . ASN A 1 171 ? 11.406 -7.952 -8.002 1.00 98.50 171 ASN A CA 1
ATOM 1281 C C . ASN A 1 171 ? 10.259 -6.933 -8.031 1.00 98.50 171 ASN A C 1
ATOM 1283 O O . ASN A 1 171 ? 9.591 -6.790 -9.050 1.00 98.50 171 ASN A O 1
ATOM 1287 N N . THR A 1 172 ? 10.056 -6.188 -6.941 1.00 98.31 172 THR A N 1
ATOM 1288 C CA . THR A 1 172 ? 8.980 -5.193 -6.869 1.00 98.31 172 THR A CA 1
ATOM 1289 C C . THR A 1 172 ? 9.256 -4.002 -7.783 1.00 98.31 172 THR A C 1
ATOM 1291 O O . THR A 1 172 ? 8.335 -3.471 -8.380 1.00 98.31 172 THR A O 1
ATOM 1294 N N . GLY A 1 173 ? 10.513 -3.599 -7.977 1.00 98.62 173 GLY A N 1
ATOM 1295 C CA . GLY A 1 173 ? 10.856 -2.559 -8.948 1.00 98.62 173 GLY A CA 1
ATOM 1296 C C . GLY A 1 173 ? 10.560 -2.953 -10.398 1.00 98.62 173 GLY A C 1
ATOM 1297 O O . GLY A 1 173 ? 10.136 -2.108 -11.186 1.00 98.62 173 GLY A O 1
ATOM 1298 N N . MET A 1 174 ? 10.743 -4.228 -10.748 1.00 98.75 174 MET A N 1
ATOM 1299 C CA . MET A 1 174 ? 10.351 -4.755 -12.058 1.00 98.75 174 MET A CA 1
ATOM 1300 C C . MET A 1 174 ? 8.832 -4.883 -12.204 1.00 98.75 174 MET A C 1
ATOM 1302 O O . MET A 1 174 ? 8.320 -4.685 -13.304 1.00 98.75 174 MET A O 1
ATOM 1306 N N . ASP A 1 175 ? 8.112 -5.139 -11.111 1.00 98.75 175 ASP A N 1
ATOM 1307 C CA . ASP A 1 175 ? 6.646 -5.060 -11.062 1.00 98.75 175 ASP A CA 1
ATOM 1308 C C . ASP A 1 175 ? 6.165 -3.635 -11.399 1.00 98.75 175 ASP A C 1
ATOM 1310 O O . ASP A 1 175 ? 5.366 -3.454 -12.314 1.00 98.75 175 ASP A O 1
ATOM 1314 N N . VAL A 1 176 ? 6.776 -2.599 -10.796 1.00 98.81 176 VAL A N 1
ATOM 1315 C CA . VAL A 1 176 ? 6.510 -1.186 -11.155 1.00 98.81 176 VAL A CA 1
ATOM 1316 C C . VAL A 1 176 ? 6.734 -0.926 -12.646 1.00 98.81 176 VAL A C 1
ATOM 1318 O O . VAL A 1 176 ? 5.920 -0.264 -13.290 1.00 98.81 176 VAL A O 1
ATOM 1321 N N . LEU A 1 177 ? 7.845 -1.418 -13.207 1.00 98.81 177 LEU A N 1
ATOM 1322 C CA . LEU A 1 177 ? 8.138 -1.227 -14.629 1.00 98.81 177 LEU A CA 1
ATOM 1323 C C . LEU A 1 177 ? 7.106 -1.923 -15.517 1.00 98.81 177 LEU A C 1
ATOM 1325 O O . LEU A 1 177 ? 6.704 -1.361 -16.531 1.00 98.81 177 LEU A O 1
ATOM 1329 N N . THR A 1 178 ? 6.683 -3.124 -15.129 1.00 98.88 178 THR A N 1
ATOM 1330 C CA . THR A 1 178 ? 5.673 -3.899 -15.855 1.00 98.88 178 THR A CA 1
ATOM 1331 C C . THR A 1 178 ? 4.350 -3.145 -15.868 1.00 98.88 178 THR A C 1
ATOM 1333 O O . THR A 1 178 ? 3.837 -2.868 -16.948 1.00 98.88 178 THR A O 1
ATOM 1336 N N . HIS A 1 179 ? 3.873 -2.688 -14.705 1.00 98.62 179 HIS A N 1
ATOM 1337 C CA . HIS A 1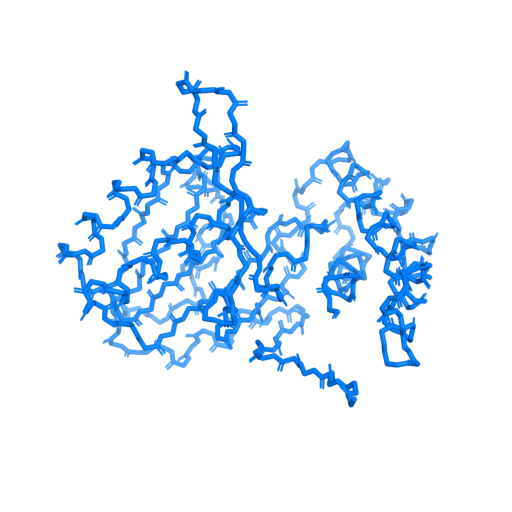 179 ? 2.670 -1.860 -14.606 1.00 98.62 179 HIS A CA 1
ATOM 1338 C C . HIS A 1 179 ? 2.746 -0.616 -15.497 1.00 98.62 179 HIS A C 1
ATOM 1340 O O . HIS A 1 179 ? 1.824 -0.355 -16.266 1.00 98.62 179 HIS A O 1
ATOM 1346 N N . ALA A 1 180 ? 3.860 0.121 -15.454 1.00 98.75 180 ALA A N 1
ATOM 1347 C CA . ALA A 1 180 ? 4.031 1.322 -16.265 1.00 98.75 180 ALA A CA 1
ATOM 1348 C C . ALA A 1 180 ? 3.988 1.021 -17.775 1.00 98.75 180 ALA A C 1
ATOM 1350 O O . ALA A 1 180 ? 3.298 1.710 -18.523 1.00 98.75 180 ALA A O 1
ATOM 1351 N N . LEU A 1 181 ? 4.703 -0.010 -18.234 1.00 98.62 181 LEU A N 1
ATOM 1352 C CA . LEU A 1 181 ? 4.750 -0.359 -19.655 1.00 98.62 181 LEU A CA 1
ATOM 1353 C C . LEU A 1 181 ? 3.417 -0.924 -20.157 1.00 98.62 181 LEU A C 1
ATOM 1355 O O . LEU A 1 181 ? 2.990 -0.565 -21.252 1.00 98.62 181 LEU A O 1
ATOM 1359 N N . GLU A 1 182 ? 2.742 -1.766 -19.372 1.00 98.69 182 GLU A N 1
ATOM 1360 C CA . GLU A 1 182 ? 1.431 -2.317 -19.734 1.00 98.69 182 GLU A CA 1
ATOM 1361 C C . GLU A 1 182 ? 0.336 -1.245 -19.733 1.00 98.69 182 GLU A C 1
ATOM 1363 O O . GLU A 1 182 ? -0.508 -1.233 -20.632 1.00 98.69 182 GLU A O 1
ATOM 1368 N N . ALA A 1 183 ? 0.370 -0.309 -18.778 1.00 98.12 183 ALA A N 1
ATOM 1369 C CA . ALA A 1 183 ? -0.535 0.837 -18.759 1.00 98.12 183 ALA A CA 1
ATOM 1370 C C . ALA A 1 183 ? -0.337 1.727 -19.994 1.00 98.12 183 ALA A C 1
ATOM 1372 O O . ALA A 1 183 ? -1.318 2.109 -20.630 1.00 98.12 183 ALA A O 1
ATOM 1373 N N . TRP A 1 184 ? 0.918 1.981 -20.374 1.00 98.00 184 TRP A N 1
ATOM 1374 C CA . TRP A 1 184 ? 1.287 2.797 -21.532 1.00 98.00 184 TRP A CA 1
ATOM 1375 C C . TRP A 1 184 ? 0.782 2.227 -22.865 1.00 98.00 184 TRP A C 1
ATOM 1377 O O . TRP A 1 184 ? 0.329 2.963 -23.736 1.00 98.00 184 TRP A O 1
ATOM 1387 N N . VAL A 1 185 ? 0.857 0.905 -23.058 1.00 98.12 185 VAL A N 1
ATOM 1388 C CA . VAL A 1 185 ? 0.410 0.249 -24.307 1.00 98.12 185 VAL A CA 1
ATOM 1389 C C . VAL A 1 185 ? -1.038 -0.248 -24.246 1.00 98.12 185 VAL A C 1
ATOM 1391 O O . VAL A 1 185 ? -1.509 -0.927 -25.162 1.00 98.12 185 VAL A O 1
ATOM 1394 N N . SER A 1 186 ? -1.756 0.067 -23.168 1.00 97.94 186 SER A N 1
ATOM 1395 C CA . SER A 1 186 ? -3.132 -0.367 -22.952 1.00 97.94 186 SER A CA 1
ATOM 1396 C C . SER A 1 186 ? -4.077 0.212 -24.012 1.00 97.94 186 SER A C 1
ATOM 1398 O O . SER A 1 186 ? -4.020 1.406 -24.305 1.00 97.94 186 SER A O 1
ATOM 1400 N N . PRO A 1 187 ? -5.077 -0.550 -24.498 1.00 96.56 187 PRO A N 1
ATOM 1401 C CA . PRO A 1 187 ? -6.165 0.003 -25.312 1.00 96.56 187 PRO A CA 1
ATOM 1402 C C . PRO A 1 187 ? -6.996 1.088 -24.600 1.00 96.56 187 PRO A C 1
ATOM 1404 O O . PRO A 1 187 ? -7.840 1.724 -25.227 1.00 96.56 187 PRO A O 1
ATOM 1407 N N . ARG A 1 188 ? -6.804 1.260 -23.281 1.00 94.50 188 ARG A N 1
ATOM 1408 C CA . ARG A 1 188 ? -7.447 2.282 -22.438 1.00 94.50 188 ARG A CA 1
ATOM 1409 C C . ARG A 1 188 ? -6.499 3.421 -22.029 1.00 94.50 188 ARG A C 1
ATOM 1411 O O . ARG A 1 188 ? -6.873 4.205 -21.160 1.00 94.50 188 ARG A O 1
ATOM 1418 N N . ALA A 1 189 ? -5.304 3.486 -22.613 1.00 96.75 189 ALA A N 1
ATOM 1419 C CA . ALA A 1 189 ? -4.344 4.563 -22.400 1.00 96.75 189 ALA A CA 1
ATOM 1420 C C . ALA A 1 189 ? -4.913 5.939 -22.804 1.00 96.75 189 ALA A C 1
ATOM 1422 O O . ALA A 1 189 ? -5.876 6.051 -23.572 1.00 96.75 189 ALA A O 1
ATOM 1423 N N . SER A 1 190 ? -4.338 6.996 -22.238 1.00 96.31 190 SER A N 1
ATOM 1424 C CA . SER A 1 190 ? -4.737 8.391 -22.427 1.00 96.31 190 SER A CA 1
ATOM 1425 C C . SER A 1 190 ? -3.595 9.315 -22.018 1.00 96.31 190 SER A C 1
ATOM 1427 O O . SER A 1 190 ? -2.808 8.943 -21.156 1.00 96.31 190 SER A O 1
ATOM 1429 N N . ASP A 1 191 ? -3.582 10.560 -22.498 1.00 97.06 191 ASP A N 1
ATOM 1430 C CA . ASP A 1 191 ? -2.537 11.540 -22.151 1.00 97.06 191 ASP A CA 1
ATOM 1431 C C . ASP A 1 191 ? -2.283 11.674 -20.632 1.00 97.06 191 ASP A C 1
ATOM 1433 O O . ASP A 1 191 ? -1.156 11.910 -20.196 1.00 97.06 191 ASP A O 1
ATOM 1437 N N . PHE A 1 192 ? -3.327 11.508 -19.806 1.00 97.25 192 PHE A N 1
ATOM 1438 C CA . PHE A 1 192 ? -3.216 11.558 -18.344 1.00 97.25 192 PHE A CA 1
ATOM 1439 C C . PHE A 1 192 ? -2.493 10.339 -17.765 1.00 97.25 192 PHE A C 1
ATOM 1441 O O . PHE A 1 192 ? -1.610 10.503 -16.927 1.00 97.25 192 PHE A O 1
ATOM 1448 N N . THR A 1 193 ? -2.864 9.130 -18.195 1.00 97.56 193 THR A N 1
ATOM 1449 C CA . THR A 1 193 ? -2.238 7.883 -17.724 1.00 97.56 193 THR A CA 1
ATOM 1450 C C . THR A 1 193 ? -0.841 7.713 -18.307 1.00 97.56 193 THR A C 1
ATOM 1452 O O . THR A 1 193 ? 0.059 7.254 -17.610 1.00 97.56 193 THR A O 1
ATOM 1455 N N . ASP A 1 194 ? -0.634 8.158 -19.546 1.00 98.31 194 ASP A N 1
ATOM 1456 C CA . ASP A 1 194 ? 0.654 8.105 -20.231 1.00 98.31 194 ASP A CA 1
ATOM 1457 C C . ASP A 1 194 ? 1.670 8.939 -19.455 1.00 98.31 194 ASP A C 1
ATOM 1459 O O . ASP A 1 194 ? 2.694 8.406 -19.042 1.00 98.31 194 ASP A O 1
ATOM 1463 N N . ALA A 1 195 ? 1.339 10.184 -19.090 1.00 98.31 195 ALA A N 1
ATOM 1464 C CA . ALA A 1 195 ? 2.217 11.031 -18.278 1.00 98.31 195 ALA A CA 1
ATOM 1465 C C . ALA A 1 195 ? 2.658 10.377 -16.948 1.00 98.31 195 ALA A C 1
ATOM 1467 O O . ALA A 1 195 ? 3.787 10.593 -16.488 1.00 98.31 195 ALA A O 1
ATOM 1468 N N . LEU A 1 196 ? 1.789 9.575 -16.321 1.00 98.50 196 LEU A N 1
ATOM 1469 C CA . LEU A 1 196 ? 2.087 8.846 -15.084 1.00 98.50 196 LEU A CA 1
ATOM 1470 C C . LEU A 1 196 ? 2.988 7.637 -15.351 1.00 98.50 196 LEU A C 1
ATOM 1472 O O . LEU A 1 196 ? 4.026 7.495 -14.698 1.00 98.50 196 LEU A O 1
ATOM 1476 N N . ALA A 1 197 ? 2.647 6.829 -16.355 1.00 98.69 197 ALA A N 1
ATOM 1477 C CA . ALA A 1 197 ? 3.410 5.662 -16.780 1.00 98.69 197 ALA A CA 1
ATOM 1478 C C . ALA A 1 197 ? 4.826 6.034 -17.256 1.00 98.69 197 ALA A C 1
ATOM 1480 O O . ALA A 1 197 ? 5.813 5.452 -16.799 1.00 98.69 197 ALA A O 1
ATOM 1481 N N . GLU A 1 198 ? 4.959 7.071 -18.086 1.00 98.75 198 GLU A N 1
ATOM 1482 C CA . GLU A 1 198 ? 6.240 7.635 -18.530 1.00 98.75 198 GLU A CA 1
ATOM 1483 C C . GLU A 1 198 ? 7.116 8.014 -17.338 1.00 98.75 198 GLU A C 1
ATOM 1485 O O . GLU A 1 198 ? 8.312 7.698 -17.269 1.00 98.75 198 GLU A O 1
ATOM 1490 N N . LYS A 1 199 ? 6.511 8.711 -16.368 1.00 98.88 199 LYS A N 1
ATOM 1491 C CA . LYS A 1 199 ? 7.223 9.180 -15.188 1.00 98.88 199 LYS A CA 1
ATOM 1492 C C . LYS A 1 199 ? 7.647 8.015 -14.306 1.00 98.88 199 LYS A C 1
ATOM 1494 O O . LYS A 1 199 ? 8.787 8.030 -13.833 1.00 98.88 199 LYS A O 1
ATOM 1499 N N . ALA A 1 200 ? 6.775 7.032 -14.098 1.00 98.88 200 ALA A N 1
ATOM 1500 C CA . ALA A 1 200 ? 7.080 5.825 -13.345 1.00 98.88 200 ALA A CA 1
ATOM 1501 C C . ALA A 1 200 ? 8.253 5.069 -13.985 1.00 98.88 200 ALA A C 1
ATOM 1503 O O . ALA A 1 200 ? 9.276 4.878 -13.326 1.00 98.88 200 ALA A O 1
ATOM 1504 N N . ALA A 1 201 ? 8.177 4.758 -15.283 1.00 98.81 201 ALA A N 1
ATOM 1505 C CA . ALA A 1 201 ? 9.239 4.067 -16.013 1.00 98.81 201 ALA A CA 1
ATOM 1506 C C . ALA A 1 201 ? 10.575 4.825 -15.941 1.00 98.81 201 ALA A C 1
ATOM 1508 O O . ALA A 1 201 ? 11.609 4.242 -15.608 1.00 98.81 201 ALA A O 1
ATOM 1509 N N . LYS A 1 202 ? 10.563 6.149 -16.158 1.00 98.88 202 LYS A N 1
ATOM 1510 C CA . LYS A 1 202 ? 11.762 6.994 -16.033 1.00 98.88 202 LYS A CA 1
ATOM 1511 C C . LYS A 1 202 ? 12.398 6.900 -14.646 1.00 98.88 202 LYS A C 1
ATOM 1513 O O . LYS A 1 202 ? 13.621 6.820 -14.540 1.00 98.88 202 LYS A O 1
ATOM 1518 N N . LEU A 1 203 ? 11.590 6.933 -13.584 1.00 98.88 203 LEU A N 1
ATOM 1519 C CA . LEU A 1 203 ? 12.088 6.787 -12.216 1.00 98.88 203 LEU A CA 1
ATOM 1520 C C . LEU A 1 203 ? 12.660 5.386 -11.974 1.00 98.88 203 LEU A C 1
ATOM 1522 O O . LEU A 1 203 ? 13.721 5.285 -11.362 1.00 98.88 203 LEU A O 1
ATOM 1526 N N . VAL A 1 204 ? 12.019 4.331 -12.486 1.00 98.81 204 VAL A N 1
ATOM 1527 C CA . VAL A 1 204 ? 12.531 2.960 -12.364 1.00 98.81 204 VAL A CA 1
ATOM 1528 C C . VAL A 1 204 ? 13.911 2.834 -13.009 1.00 98.81 204 VAL A C 1
ATOM 1530 O O . VAL A 1 204 ? 14.860 2.453 -12.327 1.00 98.81 204 VAL A O 1
ATOM 1533 N N . PHE A 1 205 ? 14.068 3.236 -14.275 1.00 98.69 205 PHE A N 1
ATOM 1534 C CA . PHE A 1 205 ? 15.368 3.179 -14.960 1.00 98.69 205 PHE A CA 1
ATOM 1535 C C . PHE A 1 205 ? 16.456 3.989 -14.247 1.00 98.69 205 PHE A C 1
ATOM 1537 O O . PHE A 1 205 ? 17.616 3.583 -14.219 1.00 98.69 205 PHE A O 1
ATOM 1544 N N . GLN A 1 206 ? 16.092 5.132 -13.664 1.00 98.69 206 GLN A N 1
ATOM 1545 C CA . GLN A 1 206 ? 17.048 6.011 -13.000 1.00 98.69 206 GLN A CA 1
ATOM 1546 C C . GLN A 1 206 ? 17.458 5.515 -11.604 1.00 98.69 206 GLN A C 1
ATOM 1548 O O . GLN A 1 206 ? 18.607 5.704 -11.206 1.00 98.69 206 GLN A O 1
ATOM 1553 N N . TYR A 1 207 ? 16.532 4.931 -10.838 1.00 98.69 207 TYR A N 1
ATOM 1554 C CA . TYR A 1 207 ? 16.721 4.724 -9.400 1.00 98.69 207 TYR A CA 1
ATOM 1555 C C . TYR A 1 207 ? 16.703 3.261 -8.957 1.00 98.69 207 TYR A C 1
ATOM 1557 O O . TYR A 1 207 ? 17.291 2.974 -7.916 1.00 98.69 207 TYR A O 1
ATOM 1565 N N . LEU A 1 208 ? 16.109 2.331 -9.714 1.00 98.69 208 LEU A N 1
ATOM 1566 C CA . LEU A 1 208 ? 16.045 0.923 -9.308 1.00 98.69 208 LEU A CA 1
ATOM 1567 C C . LEU A 1 208 ? 17.431 0.283 -9.125 1.00 98.69 208 LEU A C 1
ATOM 1569 O O . LEU A 1 208 ? 17.630 -0.320 -8.070 1.00 98.69 208 LEU A O 1
ATOM 1573 N N . PRO A 1 209 ? 18.416 0.446 -10.038 1.00 98.38 209 PRO A N 1
ATOM 1574 C CA . PRO A 1 209 ? 19.745 -0.141 -9.838 1.00 98.38 209 PRO A CA 1
ATOM 1575 C C . PRO A 1 209 ? 20.379 0.315 -8.517 1.00 98.38 209 PRO A C 1
ATOM 1577 O O . PRO A 1 209 ? 20.789 -0.499 -7.693 1.00 98.38 209 PRO A O 1
ATOM 1580 N N . THR A 1 210 ? 20.329 1.624 -8.248 1.00 98.06 210 THR A N 1
ATOM 1581 C CA . THR A 1 210 ? 20.834 2.200 -6.994 1.00 98.06 210 THR A CA 1
ATOM 1582 C C . THR A 1 210 ? 20.032 1.724 -5.780 1.00 98.06 210 THR A C 1
ATOM 1584 O O . THR A 1 210 ? 20.616 1.506 -4.726 1.00 98.06 210 THR A O 1
ATOM 1587 N N . ALA A 1 211 ? 18.711 1.548 -5.889 1.00 98.06 211 ALA A N 1
ATOM 1588 C CA . ALA A 1 211 ? 17.876 1.067 -4.785 1.00 98.06 211 ALA A CA 1
ATOM 1589 C C . ALA A 1 211 ? 18.210 -0.380 -4.392 1.00 98.06 211 ALA A C 1
ATOM 1591 O O . ALA A 1 211 ? 18.088 -0.737 -3.222 1.00 98.06 211 ALA A O 1
ATOM 1592 N N . VAL A 1 212 ? 18.622 -1.201 -5.363 1.00 98.31 212 VAL A N 1
ATOM 1593 C CA . VAL A 1 212 ? 19.051 -2.589 -5.146 1.00 98.31 212 VAL A CA 1
ATOM 1594 C C . VAL A 1 212 ? 20.456 -2.635 -4.545 1.00 98.31 212 VAL A C 1
ATOM 1596 O O . VAL A 1 212 ? 20.677 -3.357 -3.576 1.00 98.31 212 VAL A O 1
ATOM 1599 N N . GLU A 1 213 ? 21.394 -1.850 -5.079 1.00 97.44 213 GLU A N 1
ATOM 1600 C CA . GLU A 1 213 ? 22.792 -1.831 -4.621 1.00 97.44 213 GLU A CA 1
ATOM 1601 C C . GLU A 1 213 ? 22.983 -1.105 -3.278 1.00 97.44 213 GLU A C 1
ATOM 1603 O O . GLU A 1 213 ? 23.796 -1.522 -2.455 1.00 97.44 213 GLU A O 1
ATOM 1608 N N . LYS A 1 214 ? 22.244 -0.012 -3.051 1.00 95.06 214 LYS A N 1
ATOM 1609 C CA . LYS A 1 214 ? 22.343 0.887 -1.887 1.00 95.06 214 LYS A CA 1
ATOM 1610 C C . LYS A 1 214 ? 20.975 1.075 -1.235 1.00 95.06 214 LYS A C 1
ATOM 1612 O O . LYS A 1 214 ? 20.375 2.154 -1.268 1.00 95.06 214 LYS A O 1
ATOM 1617 N N . GLY A 1 215 ? 20.471 -0.014 -0.657 1.00 91.81 215 GLY A N 1
ATOM 1618 C CA . GLY A 1 215 ? 19.123 -0.088 -0.089 1.00 91.81 215 GLY A CA 1
ATOM 1619 C C . GLY A 1 215 ? 18.849 0.854 1.091 1.00 91.81 215 GLY A C 1
ATOM 1620 O O . GLY A 1 215 ? 17.686 1.132 1.375 1.00 91.81 215 GLY A O 1
ATOM 1621 N N . ASP A 1 216 ? 19.879 1.385 1.746 1.00 93.69 216 ASP A N 1
ATOM 1622 C CA . ASP A 1 216 ? 19.787 2.346 2.852 1.00 93.69 216 ASP A CA 1
ATOM 1623 C C . ASP A 1 216 ? 19.579 3.804 2.398 1.00 93.69 216 ASP A C 1
ATOM 1625 O O . ASP A 1 216 ? 19.248 4.678 3.201 1.00 93.69 216 ASP A O 1
ATOM 1629 N N . CYS A 1 217 ? 19.712 4.089 1.099 1.00 96.50 217 CYS A N 1
ATOM 1630 C CA . CYS A 1 217 ? 19.543 5.432 0.561 1.00 96.50 217 CYS A CA 1
ATOM 1631 C C . CYS A 1 217 ? 18.059 5.849 0.510 1.00 96.50 217 CYS A C 1
ATOM 1633 O O . CYS A 1 217 ? 17.374 5.638 -0.496 1.00 96.50 217 CYS A O 1
ATOM 1635 N N . VAL A 1 218 ? 17.579 6.520 1.565 1.00 96.88 218 VAL A N 1
ATOM 1636 C CA . VAL A 1 218 ? 16.191 7.020 1.703 1.00 96.88 218 VAL A CA 1
ATOM 1637 C C . VAL A 1 218 ? 15.733 7.829 0.485 1.00 96.88 218 VAL A C 1
ATOM 1639 O O . VAL A 1 218 ? 14.616 7.650 0.003 1.00 96.88 218 VAL A O 1
ATOM 1642 N N . ALA A 1 219 ? 16.595 8.689 -0.066 1.00 96.88 219 ALA A N 1
ATOM 1643 C CA . ALA A 1 219 ? 16.257 9.496 -1.238 1.00 96.88 219 ALA A CA 1
ATOM 1644 C C . ALA A 1 219 ? 15.946 8.626 -2.469 1.00 96.88 219 ALA A C 1
ATOM 1646 O O . ALA A 1 219 ? 14.952 8.859 -3.156 1.00 96.88 219 ALA A O 1
ATOM 1647 N N . THR A 1 220 ? 16.763 7.601 -2.723 1.00 97.31 220 THR A N 1
ATOM 1648 C CA . THR A 1 220 ? 16.567 6.653 -3.831 1.00 97.31 220 THR A CA 1
ATOM 1649 C C . THR A 1 220 ? 15.340 5.779 -3.587 1.00 97.31 220 THR A C 1
ATOM 1651 O O . THR A 1 220 ? 14.503 5.619 -4.477 1.00 97.31 220 THR A O 1
ATOM 1654 N N . ARG A 1 221 ? 15.178 5.283 -2.355 1.00 98.25 221 ARG A N 1
ATOM 1655 C CA . ARG A 1 221 ? 13.994 4.535 -1.922 1.00 98.25 221 ARG A CA 1
ATOM 1656 C C . ARG A 1 221 ? 12.711 5.323 -2.143 1.00 98.25 221 ARG A C 1
ATOM 1658 O O . ARG A 1 221 ? 11.782 4.789 -2.737 1.00 98.25 221 ARG A O 1
ATOM 1665 N N . GLY A 1 222 ? 12.689 6.603 -1.778 1.00 98.44 222 GLY A N 1
ATOM 1666 C CA . GLY A 1 222 ? 11.544 7.484 -2.003 1.00 98.44 222 GLY A CA 1
ATOM 1667 C C . GLY A 1 222 ? 11.215 7.699 -3.477 1.00 98.44 222 GLY A C 1
ATOM 1668 O O . GLY A 1 222 ? 10.042 7.786 -3.831 1.00 98.44 222 GLY A O 1
ATOM 1669 N N . LYS A 1 223 ? 12.211 7.716 -4.373 1.00 98.69 223 LYS A N 1
ATOM 1670 C CA . LYS A 1 223 ? 11.947 7.776 -5.820 1.00 98.69 223 LYS A CA 1
ATOM 1671 C C . LYS A 1 223 ? 11.275 6.508 -6.330 1.00 98.69 223 LYS A C 1
ATOM 1673 O O . LYS A 1 223 ? 10.296 6.622 -7.059 1.00 98.69 223 LYS A O 1
ATOM 1678 N N . MET A 1 224 ? 11.752 5.334 -5.917 1.00 98.75 224 MET A N 1
ATOM 1679 C CA . MET A 1 224 ? 11.111 4.061 -6.266 1.00 98.75 224 MET A CA 1
ATOM 1680 C C . MET A 1 224 ? 9.725 3.913 -5.639 1.00 98.75 224 MET A C 1
ATOM 1682 O O . MET A 1 224 ? 8.819 3.387 -6.275 1.00 98.75 224 MET A O 1
ATOM 1686 N N . HIS A 1 225 ? 9.544 4.402 -4.413 1.00 98.56 225 HIS A N 1
ATOM 1687 C CA . HIS A 1 225 ? 8.262 4.361 -3.720 1.00 98.56 225 HIS A CA 1
ATOM 1688 C C . HIS A 1 225 ? 7.212 5.219 -4.432 1.00 98.56 225 HIS A C 1
ATOM 1690 O O . HIS A 1 225 ? 6.125 4.741 -4.731 1.00 98.56 225 HIS A O 1
ATOM 1696 N N . ASN A 1 226 ? 7.586 6.430 -4.854 1.00 98.81 226 ASN A N 1
ATOM 1697 C CA . ASN A 1 226 ? 6.717 7.258 -5.687 1.00 98.81 226 ASN A CA 1
ATOM 1698 C C . ASN A 1 226 ? 6.484 6.648 -7.079 1.00 98.81 226 ASN A C 1
ATOM 1700 O O . ASN A 1 226 ? 5.390 6.780 -7.615 1.00 98.81 226 ASN A O 1
ATOM 1704 N N . ALA A 1 227 ? 7.490 5.999 -7.679 1.00 98.88 227 ALA A N 1
ATOM 1705 C CA . ALA A 1 227 ? 7.338 5.333 -8.975 1.00 98.88 227 ALA A CA 1
ATOM 1706 C C . ALA A 1 227 ? 6.300 4.204 -8.919 1.00 98.88 227 ALA A C 1
ATOM 1708 O O . ALA A 1 227 ? 5.481 4.104 -9.824 1.00 98.88 227 ALA A O 1
ATOM 1709 N N . SER A 1 228 ? 6.307 3.410 -7.841 1.00 98.81 228 SER A N 1
ATOM 1710 C CA . SER A 1 228 ? 5.305 2.368 -7.579 1.00 98.81 228 SER A CA 1
ATOM 1711 C C . SER A 1 228 ? 3.892 2.928 -7.607 1.00 98.81 228 SER A C 1
ATOM 1713 O O . SER A 1 228 ? 3.040 2.422 -8.327 1.00 98.81 228 SER A O 1
ATOM 1715 N N . THR A 1 229 ? 3.648 4.001 -6.861 1.00 98.69 229 THR A N 1
ATOM 1716 C CA . THR A 1 229 ? 2.309 4.583 -6.793 1.00 98.69 229 THR A CA 1
ATOM 1717 C C . THR A 1 229 ? 1.907 5.250 -8.100 1.00 98.69 229 THR A C 1
ATOM 1719 O O . THR A 1 229 ? 0.774 5.083 -8.523 1.00 98.69 229 THR A O 1
ATOM 1722 N N . LEU A 1 230 ? 2.831 5.932 -8.789 1.00 98.69 230 LEU A N 1
ATOM 1723 C CA . LEU A 1 230 ? 2.571 6.480 -10.126 1.00 98.69 230 LEU A CA 1
ATOM 1724 C C . LEU A 1 230 ? 2.177 5.397 -11.134 1.00 98.69 230 LEU A C 1
ATOM 1726 O O . LEU A 1 230 ? 1.324 5.656 -11.966 1.00 98.69 230 LEU A O 1
ATOM 1730 N N . ALA A 1 231 ? 2.782 4.208 -11.064 1.00 98.50 231 ALA A N 1
ATOM 1731 C CA . ALA A 1 231 ? 2.417 3.090 -11.931 1.00 98.50 231 ALA A CA 1
ATOM 1732 C C . ALA A 1 231 ? 1.058 2.461 -11.569 1.00 98.50 231 ALA A C 1
ATOM 1734 O O . ALA A 1 231 ? 0.445 1.820 -12.416 1.00 98.50 231 ALA A O 1
ATOM 1735 N N . GLY A 1 232 ? 0.599 2.624 -10.324 1.00 97.12 232 GLY A N 1
ATOM 1736 C CA . GLY A 1 232 ? -0.726 2.184 -9.881 1.00 97.12 232 GLY A CA 1
ATOM 1737 C C . GLY A 1 232 ? -1.862 3.169 -10.189 1.00 97.12 232 GLY A C 1
ATOM 1738 O O . GLY A 1 232 ? -3.026 2.774 -10.112 1.00 97.12 232 GLY A O 1
ATOM 1739 N N . MET A 1 233 ? -1.538 4.432 -10.499 1.00 96.25 233 MET A N 1
ATOM 1740 C CA . MET A 1 233 ? -2.490 5.500 -10.847 1.00 96.25 233 MET A CA 1
ATOM 1741 C C . MET A 1 233 ? -2.867 5.475 -12.329 1.00 96.25 233 MET A C 1
ATOM 1743 O O . MET A 1 233 ? -4.069 5.685 -12.612 1.00 96.25 233 MET A O 1
#

Nearest PDB structures (foldseek):
  3zdr-assembly1_A-2  TM=9.507E-01  e=6.127E-25  Parageobacillus thermoglucosidasius
  6jkp-assembly1_A  TM=9.250E-01  e=4.765E-21  Bifidobacterium catenulatum PV20-2
  3bfj-assembly1_A  TM=9.226E-01  e=1.431E-19  Klebsiella pneumoniae
  5yvm-assembly1_A  TM=8.524E-01  e=1.166E-18  candidate division MSBL1 archaeon SCGC-AAA259E19
  5yvr-assembly1_A-2  TM=8.489E-01  e=3.424E-18  candidate division MSBL1 archaeon SCGC-AAA259E19